Protein AF-0000000072904476 (afdb_homodimer)

pLDDT: mean 88.36, std 10.38, range [45.81, 98.25]

Secondary structure (DSSP, 8-state):
---EEEEEE--HHHHHHHHHHTT---GGGT-HHHHHHTT-SSPBPPTTTTHHHHGGGGGG-TTEEEEEEEEEESS--BTT-EEEEEEEEEEEEEETTEEEEEEEEEEE-TTS-EEEEEEEEEEEE---/---EEEEEE--HHHHHHHHHHTT---GGGT-HHHHHHTT-SSPBPPTTTTHHHHGGGGGG-TTEEEEEEEEEESS--BTT-EEEEEEEEEEEEEETTEEEEEEEEEEE-TTS-EEEEEEEEEEEE---

Radius of gyration: 18.3 Å; Cα contacts (8 Å, |Δi|>4): 571; chains: 2; bounding box: 31×51×54 Å

Sequence (256 aa):
MIDGKFSILITKQDVQEYANSVNEKEGIYFSEEDAKQHGFASIPLPPSMPFLFLKPKEVLFHGVVHRTQSFDYNQPLYIDTNYMCEYTFKEVKRRHGYIFYEQKLTIFSEKGNQVATCSSTLIKGEREMIDGKFSILITKQDVQEYANSVNEKEGIYFSEEDAKQHGFASIPLPPSMPFLFLKPKEVLFHGVVHRTQSFDYNQPLYIDTNYMCEYTFKEVKRRHGYIFYEQKLTIFSEKGNQVATCSSTLIKGERE

InterPro domains:
  IPR029069 HotDog domain superfamily [SSF54637] (6-123)
  IPR039569 FAS1-like, dehydratase domain region [PF13452] (5-117)

Nearest PDB structures (foldseek):
  8pwz-assembly1_A-2  TM=8.822E-01  e=5.082E-11  Mycobacterium tuberculosis H37Rv
  4rlw-assembly1_A  TM=9.111E-01  e=1.181E-09  Mycobacterium tuberculosis H37Rv
  4rlu-assembly1_A  TM=8.820E-01  e=9.354E-10  Mycobacterium tuberculosis H37Rv
  4rlt-assembly1_A  TM=9.080E-01  e=2.376E-09  Mycobacterium tuberculosis H37Rv
  4w78-assembly1_F  TM=8.095E-01  e=6.968E-08  Mycobacterium tuberculosis SUMu008

Foldseek 3Di:
DWDDKDKDAAALVNQVVVCVVVVNDDCLSPDQVSVVVVPHPGRFHDQCSCVVVCVVVVVPDPAKDWPDKDKDFPATHHHRFMKMKIKDKDFDDDDPQKTKMKMKIWIAHPVGHTGMMMITIMIHGNDD/DWPDKDKDAAALVNQVVVCVVVVNDDCLSPDQVSVVVVPHPGRFHDQCSCVVVCVVVVVPDPQKDWPDKDKDFPDTHHHRFMKMKIKDKDFDDDDPQKTKMKMKIWIAHPVGHTGMMMITIMIHGNDD

Structure (mmCIF, N/CA/C/O backbone):
data_AF-0000000072904476-model_v1
#
loop_
_entity.id
_entity.type
_entity.pdbx_description
1 polymer 'FAS1-like dehydratase domain-containing protein'
#
loop_
_atom_site.group_PDB
_atom_site.id
_atom_site.type_symbol
_atom_site.label_atom_id
_atom_site.label_alt_id
_atom_site.label_comp_id
_atom_site.label_asym_id
_atom_site.label_entity_id
_atom_site.label_seq_id
_atom_site.pdbx_PDB_ins_code
_atom_site.Cartn_x
_atom_site.Cartn_y
_atom_site.Cartn_z
_atom_site.occupancy
_atom_site.B_iso_or_equiv
_atom_site.auth_seq_i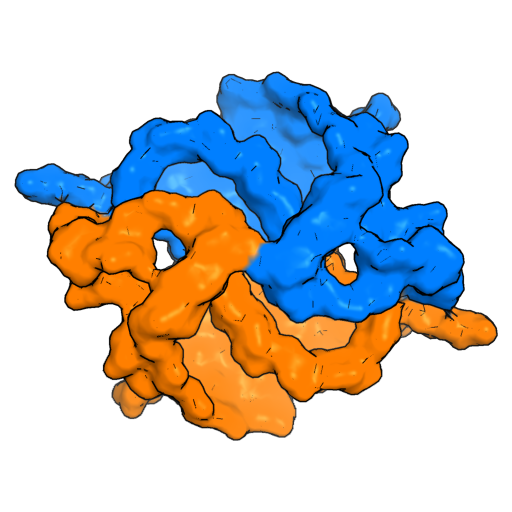d
_atom_site.auth_comp_id
_atom_site.auth_asym_id
_ato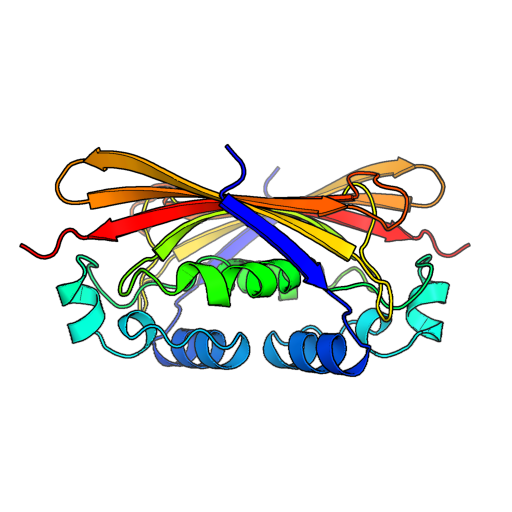m_site.auth_atom_id
_atom_site.pdbx_PDB_model_num
ATOM 1 N N . MET A 1 1 ? 12.578 14.57 -10.984 1 79 1 MET A N 1
ATOM 2 C CA . MET A 1 1 ? 11.703 15.289 -11.898 1 79 1 MET A CA 1
ATOM 3 C C . MET A 1 1 ? 10.242 15.117 -11.508 1 79 1 MET A C 1
ATOM 5 O O . MET A 1 1 ? 9.797 14.008 -11.211 1 79 1 MET A O 1
ATOM 9 N N . ILE A 1 2 ? 9.594 16.219 -11.258 1 90.25 2 ILE A N 1
ATOM 10 C CA . ILE A 1 2 ? 8.18 16.312 -10.914 1 90.25 2 ILE A CA 1
ATOM 11 C C . ILE A 1 2 ? 7.328 16.125 -12.172 1 90.25 2 ILE A C 1
ATOM 13 O O . ILE A 1 2 ? 7.523 16.812 -13.172 1 90.25 2 ILE A O 1
ATOM 17 N N . ASP A 1 3 ? 6.465 15.297 -12.188 1 91.56 3 ASP A N 1
ATOM 18 C CA . ASP A 1 3 ? 5.617 15.008 -13.336 1 91.56 3 ASP A CA 1
ATOM 19 C C . ASP A 1 3 ? 4.355 15.867 -13.32 1 91.56 3 ASP A C 1
ATOM 21 O O . ASP A 1 3 ? 3.783 16.156 -14.375 1 91.56 3 ASP A O 1
ATOM 25 N N . GLY A 1 4 ? 3.887 16.109 -12.258 1 92.12 4 GLY A N 1
ATOM 26 C CA . GLY A 1 4 ? 2.709 16.953 -12.172 1 92.12 4 GLY A CA 1
ATOM 27 C C . GLY A 1 4 ? 2.479 17.516 -10.781 1 92.12 4 GLY A C 1
ATOM 28 O O . GLY A 1 4 ? 3.113 17.078 -9.82 1 92.12 4 GLY A O 1
ATOM 29 N N . LYS A 1 5 ? 1.732 18.594 -10.695 1 93.69 5 LYS A N 1
ATOM 30 C CA . LYS A 1 5 ? 1.322 19.266 -9.469 1 93.69 5 LYS A CA 1
ATOM 31 C C . LYS A 1 5 ? -0.177 19.547 -9.469 1 93.69 5 LYS A C 1
ATOM 33 O O . LYS A 1 5 ? -0.777 19.75 -10.523 1 93.69 5 LYS A O 1
ATOM 38 N N . PHE A 1 6 ? -0.78 19.453 -8.414 1 94.81 6 PHE A N 1
ATOM 39 C CA . PHE A 1 6 ? -2.188 19.797 -8.266 1 94.81 6 PHE A CA 1
ATOM 40 C C . PHE A 1 6 ? -2.504 20.188 -6.832 1 94.81 6 PHE A C 1
ATOM 42 O O . PHE A 1 6 ? -1.724 19.906 -5.918 1 94.81 6 PHE A O 1
ATOM 49 N N . SER A 1 7 ? -3.529 20.953 -6.648 1 95.44 7 SER A N 1
ATOM 50 C CA . SER A 1 7 ? -4.062 21.25 -5.324 1 95.44 7 SER A CA 1
ATOM 51 C C . SER A 1 7 ? -5.281 20.391 -5.012 1 95.44 7 SER A C 1
ATOM 53 O O . SER A 1 7 ? -6.008 19.984 -5.922 1 95.44 7 SER A O 1
ATOM 55 N N . ILE A 1 8 ? -5.539 20.172 -3.746 1 96.25 8 ILE A N 1
ATOM 56 C CA . ILE A 1 8 ? -6.672 19.328 -3.383 1 96.25 8 ILE A CA 1
ATOM 57 C C . ILE A 1 8 ? -7.25 19.781 -2.047 1 96.25 8 ILE A C 1
ATOM 59 O O . ILE A 1 8 ? -6.512 20.219 -1.159 1 96.25 8 ILE A O 1
ATOM 63 N N . LEU A 1 9 ? -8.484 19.828 -1.955 1 96.44 9 LEU A N 1
ATOM 64 C CA . LEU A 1 9 ? -9.258 20.031 -0.735 1 96.44 9 LEU A CA 1
ATOM 65 C C . LEU A 1 9 ? -10.094 18.812 -0.4 1 96.44 9 LEU A C 1
ATOM 67 O O . LEU A 1 9 ? -10.898 18.359 -1.221 1 96.44 9 LEU A O 1
ATOM 71 N N . ILE A 1 10 ? -9.898 18.188 0.741 1 96.81 10 ILE A N 1
ATOM 72 C CA . ILE A 1 10 ? -10.617 17 1.188 1 96.81 10 ILE A CA 1
ATOM 73 C C . ILE A 1 10 ? -11.648 17.391 2.244 1 96.81 10 ILE A C 1
ATOM 75 O O . ILE A 1 10 ? -11.312 18.016 3.25 1 96.81 10 ILE A O 1
ATOM 79 N N . THR A 1 11 ? -12.805 17 2.018 1 97.12 11 THR A N 1
ATOM 80 C CA . THR A 1 11 ? -13.875 17.391 2.928 1 97.12 11 THR A CA 1
ATOM 81 C C . THR A 1 11 ? -14.125 16.297 3.969 1 97.12 11 THR A C 1
ATOM 83 O O . THR A 1 11 ? -13.594 15.188 3.854 1 97.12 11 THR A O 1
ATOM 86 N N . LYS A 1 12 ? -14.953 16.688 4.867 1 96.69 12 LYS A N 1
ATOM 87 C CA . LYS A 1 12 ? -15.375 15.75 5.898 1 96.69 12 LYS A CA 1
ATOM 88 C C . LYS A 1 12 ? -16.078 14.539 5.285 1 96.69 12 LYS A C 1
ATOM 90 O O . LYS A 1 12 ? -15.828 13.406 5.691 1 96.69 12 LYS A O 1
ATOM 95 N N . GLN A 1 13 ? -16.922 14.844 4.367 1 97 13 GLN A N 1
ATOM 96 C CA . GLN A 1 13 ? -17.656 13.766 3.709 1 97 13 GLN A CA 1
ATOM 97 C C . GLN A 1 13 ? -16.703 12.805 3.006 1 97 13 GLN A C 1
ATOM 99 O O . GLN A 1 13 ? -16.891 11.586 3.074 1 97 13 GLN A O 1
ATOM 104 N N . ASP A 1 14 ? -15.664 13.328 2.369 1 94.75 14 ASP A N 1
ATOM 105 C CA . ASP A 1 14 ? -14.672 12.484 1.698 1 94.75 14 ASP A CA 1
ATOM 106 C C . ASP A 1 14 ? -14.008 11.523 2.682 1 94.75 14 ASP A C 1
ATOM 108 O O . ASP A 1 14 ? -13.844 10.344 2.385 1 94.75 14 ASP A O 1
ATOM 112 N N . VAL A 1 15 ? -13.656 12.062 3.791 1 96.19 15 VAL A N 1
ATOM 113 C CA . VAL A 1 15 ? -12.961 11.289 4.812 1 96.19 15 VAL A CA 1
ATOM 114 C C . VAL A 1 15 ? -13.883 10.203 5.359 1 96.19 15 VAL A C 1
ATOM 116 O O . VAL A 1 15 ? -13.477 9.047 5.516 1 96.19 15 VAL A O 1
ATOM 119 N N . GLN A 1 16 ? -15.148 10.633 5.703 1 95.25 16 GLN A N 1
ATOM 120 C CA . GLN A 1 16 ? -16.078 9.68 6.301 1 95.25 16 G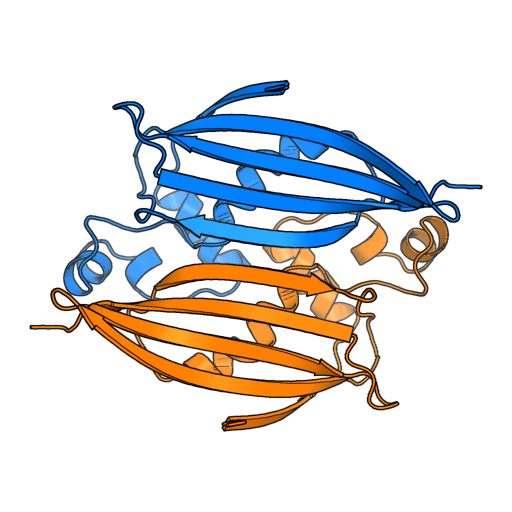LN A CA 1
ATOM 121 C C . GLN A 1 16 ? -16.438 8.562 5.32 1 95.25 16 GLN A C 1
ATOM 123 O O . GLN A 1 16 ? -16.547 7.402 5.715 1 95.25 16 GLN A O 1
ATOM 128 N N . GLU A 1 17 ? -16.562 8.922 4.133 1 94.12 17 GLU A N 1
ATOM 129 C CA . GLU A 1 17 ? -16.828 7.91 3.119 1 94.12 17 GLU A CA 1
ATOM 130 C C . GLU A 1 17 ? -15.656 6.949 2.977 1 94.12 17 GLU A C 1
ATOM 132 O O . GLU A 1 17 ? -15.844 5.734 2.893 1 94.12 17 GLU A O 1
ATOM 137 N N . TYR A 1 18 ? -14.508 7.469 3.004 1 92.12 18 TYR A N 1
ATOM 138 C CA . TYR A 1 18 ? -13.32 6.629 2.906 1 92.12 18 TYR A CA 1
ATOM 139 C C . TYR A 1 18 ? -13.188 5.73 4.133 1 92.12 18 TYR A C 1
ATOM 141 O O . TYR A 1 18 ? -12.984 4.52 4.004 1 92.12 18 TYR A O 1
ATOM 149 N N . ALA A 1 19 ? -13.211 6.32 5.281 1 89.88 19 ALA A N 1
ATOM 150 C CA . ALA A 1 19 ? -13.102 5.559 6.523 1 89.88 19 ALA A CA 1
ATOM 151 C C . ALA A 1 19 ? -14.094 4.402 6.547 1 89.88 19 ALA A C 1
ATOM 153 O O . ALA A 1 19 ? -13.742 3.277 6.902 1 89.88 19 ALA A O 1
ATOM 154 N N . ASN A 1 20 ? -15.406 4.711 6.16 1 89.12 20 ASN A N 1
ATOM 155 C CA . ASN A 1 20 ? -16.422 3.668 6.117 1 89.12 20 ASN A CA 1
ATOM 156 C C . ASN A 1 20 ? -16.047 2.559 5.137 1 89.12 20 ASN A C 1
ATOM 158 O O . ASN A 1 20 ? -16.234 1.377 5.434 1 89.12 20 ASN A O 1
ATOM 162 N N . SER A 1 21 ? -15.539 2.988 4.055 1 86.31 21 SER A N 1
ATOM 163 C CA . SER A 1 21 ? -15.211 2.027 3.008 1 86.31 21 SER A CA 1
ATOM 164 C C . SER A 1 21 ? -14.125 1.06 3.467 1 86.31 21 SER A C 1
ATOM 166 O O . SER A 1 21 ? -14.117 -0.106 3.064 1 86.31 21 SER A O 1
ATOM 168 N N . VAL A 1 22 ? -13.125 1.441 4.266 1 81.19 22 VAL A N 1
ATOM 169 C CA . VAL A 1 22 ? -12.031 0.584 4.699 1 81.19 22 VAL A CA 1
ATOM 170 C C . VAL A 1 22 ? -12.297 0.068 6.109 1 81.19 22 VAL A C 1
ATOM 172 O O . VAL A 1 22 ? -11.398 -0.476 6.758 1 81.19 22 VAL A O 1
ATOM 175 N N . ASN A 1 23 ? -13.539 0.384 6.621 1 80.44 23 ASN A N 1
ATOM 176 C CA . ASN A 1 23 ? -14.023 -0.087 7.918 1 80.44 23 ASN A CA 1
ATOM 177 C C . ASN A 1 23 ? -13.18 0.476 9.062 1 80.44 23 ASN A C 1
ATOM 179 O O . ASN A 1 23 ? -12.828 -0.251 9.992 1 80.44 23 ASN A O 1
ATOM 183 N N . GLU A 1 24 ? -12.781 1.701 8.852 1 82.44 24 GLU A N 1
ATOM 184 C CA . GLU A 1 24 ? -12.227 2.5 9.945 1 82.44 24 GLU A CA 1
ATOM 185 C C . GLU A 1 24 ? -13.328 3.213 10.719 1 82.44 24 GLU A C 1
ATOM 187 O O . GLU A 1 24 ? -13.953 4.145 10.211 1 82.44 24 GLU A O 1
ATOM 192 N N . LYS A 1 25 ? -13.492 2.826 11.992 1 82.75 25 LYS A N 1
ATOM 193 C CA . LYS A 1 25 ? -14.648 3.297 12.758 1 82.75 25 LYS A CA 1
ATOM 194 C C . LYS A 1 25 ? -14.219 4.195 13.906 1 82.75 25 LYS A C 1
ATOM 196 O O . LYS A 1 25 ? -15.031 4.555 14.766 1 82.75 25 LYS A O 1
ATOM 201 N N . GLU A 1 26 ? -12.984 4.547 13.914 1 85.81 26 GLU A N 1
ATOM 202 C CA . GLU A 1 26 ? -12.523 5.422 14.992 1 85.81 26 GLU A CA 1
ATOM 203 C C . GLU A 1 26 ? -13.266 6.754 14.969 1 85.81 26 GLU A C 1
ATOM 205 O O . GLU A 1 26 ? -13.422 7.367 13.914 1 85.81 26 GLU A O 1
ATOM 210 N N . GLY A 1 27 ? -13.633 7.176 16.094 1 89.94 27 GLY A N 1
ATOM 211 C CA . GLY A 1 27 ? -14.438 8.375 16.234 1 89.94 27 GLY A CA 1
ATOM 212 C C . GLY A 1 27 ? -13.75 9.625 15.695 1 89.94 27 GLY A C 1
ATOM 213 O O . GLY A 1 27 ? -14.414 10.578 15.289 1 89.94 27 GLY A O 1
ATOM 214 N N . ILE A 1 28 ? -12.547 9.617 15.625 1 90.5 28 ILE A N 1
ATOM 215 C CA . ILE A 1 28 ? -11.805 10.805 15.227 1 90.5 28 ILE A CA 1
ATOM 216 C C . ILE A 1 28 ? -12.062 11.102 13.75 1 90.5 28 ILE A C 1
ATOM 218 O O . ILE A 1 28 ? -11.859 12.227 13.289 1 90.5 28 ILE A O 1
ATOM 222 N N . TYR A 1 29 ? -12.531 10.164 13.031 1 94 29 TYR A N 1
ATOM 223 C CA . TYR A 1 29 ? -12.812 10.391 11.617 1 94 29 TYR A CA 1
ATOM 224 C C . TYR A 1 29 ? -14.242 10.867 11.406 1 94 29 TYR A C 1
ATOM 226 O O . TYR A 1 29 ? -14.609 11.297 10.312 1 94 29 TYR A O 1
ATOM 234 N N . PHE A 1 30 ? -15.055 10.898 12.453 1 94.69 30 PHE A N 1
ATOM 235 C CA . PHE A 1 30 ? -16.484 11.141 12.266 1 94.69 30 PHE A CA 1
ATOM 236 C C . PHE A 1 30 ? -16.953 12.297 13.141 1 94.69 30 PHE A C 1
ATOM 238 O O . PHE A 1 30 ? -18.062 12.812 12.945 1 94.69 30 PHE A O 1
ATOM 245 N N . SER A 1 31 ? -16.172 12.727 14.047 1 94.88 31 SER A N 1
ATOM 246 C CA . SER A 1 31 ? -16.531 13.789 14.969 1 94.88 31 SER A CA 1
ATOM 247 C C . SER A 1 31 ? -15.367 14.727 15.234 1 94.88 31 SER A C 1
ATOM 249 O O . SER A 1 31 ? -14.32 14.297 15.734 1 94.88 31 SER A O 1
ATOM 251 N N . GLU A 1 32 ? -15.602 15.906 14.992 1 93.38 32 GLU A N 1
ATOM 252 C CA . GLU A 1 32 ? -14.586 16.906 15.305 1 93.38 32 GLU A CA 1
ATOM 253 C C . GLU A 1 32 ? -14.281 16.938 16.797 1 93.38 32 GLU A C 1
ATOM 255 O O . GLU A 1 32 ? -13.125 17.109 17.203 1 93.38 32 GLU A O 1
ATOM 260 N N . GLU A 1 33 ? -15.328 16.922 17.438 1 94.81 33 GLU A N 1
ATOM 261 C CA . GLU A 1 33 ? -15.141 16.922 18.891 1 94.81 33 GLU A CA 1
ATOM 262 C C . GLU A 1 33 ? -14.281 15.758 19.344 1 94.81 33 GLU A C 1
ATOM 264 O O . GLU A 1 33 ? -13.367 15.922 20.156 1 94.81 33 GLU A O 1
ATOM 269 N N . ASP A 1 34 ? -14.562 14.609 18.766 1 92.69 34 ASP A N 1
ATOM 270 C CA . ASP A 1 34 ? -13.758 13.445 19.125 1 92.69 34 ASP A CA 1
ATOM 271 C C . ASP A 1 34 ? -12.305 13.625 18.703 1 92.69 34 ASP A C 1
ATOM 273 O O . ASP A 1 34 ? -11.383 13.305 19.453 1 92.69 34 ASP A O 1
ATOM 277 N N . ALA A 1 35 ? -12.109 14.109 17.625 1 91.94 35 ALA A N 1
ATOM 278 C CA . ALA A 1 35 ? -10.758 14.375 17.141 1 91.94 35 ALA A CA 1
ATOM 279 C C . ALA A 1 35 ? -10.008 15.312 18.078 1 91.94 35 ALA A C 1
ATOM 281 O O . ALA A 1 35 ? -8.867 15.031 18.469 1 91.94 35 ALA A O 1
ATOM 282 N N . LYS A 1 36 ? -10.625 16.375 18.453 1 90.12 36 LYS A N 1
ATOM 283 C CA . LYS A 1 36 ? -10.008 17.359 19.344 1 90.12 36 LYS A CA 1
ATOM 284 C C . LYS A 1 36 ? -9.688 16.734 20.703 1 90.12 36 LYS A C 1
ATOM 286 O O . LYS A 1 36 ? -8.648 17.031 21.297 1 90.12 36 LYS A O 1
ATOM 291 N N . GLN A 1 37 ? -10.609 15.992 21.078 1 89.25 37 GLN A N 1
ATOM 292 C CA . GLN A 1 37 ? -10.406 15.344 22.375 1 89.25 37 GLN A CA 1
ATOM 293 C C . GLN A 1 37 ? -9.164 14.445 22.344 1 89.25 37 GLN A C 1
ATOM 295 O O . GLN A 1 37 ? -8.531 14.227 23.375 1 89.25 37 GLN A O 1
ATOM 300 N N . HIS A 1 38 ? -8.789 14.062 21.219 1 85.62 38 HIS A N 1
ATOM 301 C CA . HIS A 1 38 ? -7.629 13.18 21.094 1 85.62 38 HIS A CA 1
ATOM 302 C C . HIS A 1 38 ? -6.406 13.945 20.594 1 85.62 38 HIS A C 1
ATOM 304 O O . HIS A 1 38 ? -5.418 13.336 20.188 1 85.62 38 HIS A O 1
ATOM 310 N N . GLY A 1 39 ? -6.504 15.18 20.547 1 85.75 39 GLY A N 1
ATOM 311 C CA . GLY A 1 39 ? -5.332 16.016 20.344 1 85.75 39 GLY A CA 1
ATOM 312 C C . GLY A 1 39 ? -5.121 16.422 18.906 1 85.75 39 GLY A C 1
ATOM 313 O O . GLY A 1 39 ? -4.082 16.984 18.547 1 85.75 39 GLY A O 1
ATOM 314 N N . PHE A 1 40 ? -6.098 16.25 18.109 1 88.81 40 PHE A N 1
ATOM 315 C CA . PHE A 1 40 ? -6 16.672 16.719 1 88.81 40 PHE A CA 1
ATOM 316 C C . PHE A 1 40 ? -6.672 18.031 16.516 1 88.81 40 PHE A C 1
ATOM 318 O O . PHE A 1 40 ? -7.625 18.375 17.219 1 88.81 40 PHE A O 1
ATOM 325 N N . ALA A 1 41 ? -6.121 18.734 15.609 1 91 41 ALA A N 1
ATOM 326 C CA . ALA A 1 41 ? -6.668 20.047 15.336 1 91 41 ALA A CA 1
ATOM 327 C C . ALA A 1 41 ? -8.055 19.953 14.695 1 91 41 ALA A C 1
ATOM 329 O O . ALA A 1 41 ? -8.883 20.844 14.859 1 91 41 ALA A O 1
ATOM 330 N N . SER A 1 42 ? -8.305 19.016 13.992 1 95.12 42 SER A N 1
ATOM 331 C CA . SER A 1 42 ? -9.555 18.688 13.32 1 95.12 42 SER A CA 1
ATOM 332 C C . SER A 1 42 ? -9.586 17.219 12.891 1 95.12 42 SER A C 1
ATOM 334 O O . SER A 1 42 ? -8.727 16.438 13.281 1 95.12 42 SER A O 1
ATOM 336 N N . ILE A 1 43 ? -10.664 16.938 12.211 1 95 43 ILE A N 1
ATOM 337 C CA . ILE A 1 43 ? -10.75 15.562 11.703 1 95 43 ILE A CA 1
ATOM 338 C C . ILE A 1 43 ? -9.578 15.297 10.758 1 95 43 ILE A C 1
ATOM 340 O O . ILE A 1 43 ? -9.438 15.969 9.727 1 95 43 ILE A O 1
ATOM 344 N N . PRO A 1 44 ? -8.758 14.312 11.148 1 94.69 44 PRO A N 1
ATOM 345 C CA . PRO A 1 44 ? -7.621 13.992 10.281 1 94.69 44 PRO A CA 1
ATOM 346 C C . PRO A 1 44 ? -7.996 13.055 9.133 1 94.69 44 PRO A C 1
ATOM 348 O O . PRO A 1 44 ? -9.055 12.43 9.164 1 94.69 44 PRO A O 1
ATOM 351 N N . LEU A 1 45 ? -7.195 13.141 8.078 1 95.31 45 LEU A N 1
ATOM 352 C CA . LEU A 1 45 ? -7.355 12.133 7.031 1 95.31 45 LEU A CA 1
ATOM 353 C C . LEU A 1 45 ? -6.785 10.789 7.484 1 95.31 45 LEU A C 1
ATOM 355 O O . LEU A 1 45 ? -5.73 10.742 8.117 1 95.31 45 LEU A O 1
ATOM 359 N N . PRO A 1 46 ? -7.555 9.695 7.176 1 91.69 46 PRO A N 1
ATOM 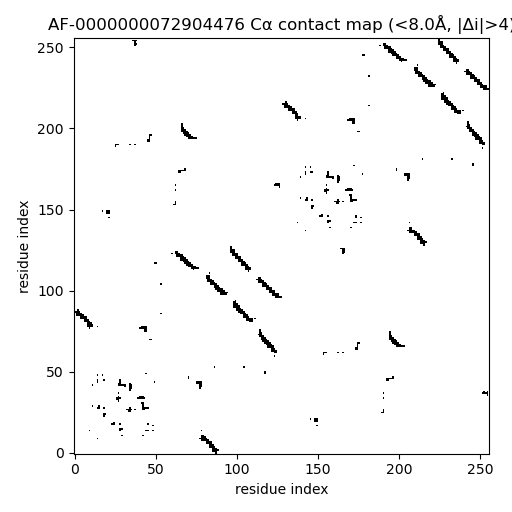360 C CA . PRO A 1 46 ? -6.914 8.391 7.398 1 91.69 46 PRO A CA 1
ATOM 361 C C . PRO A 1 46 ? -5.59 8.25 6.648 1 91.69 46 PRO A C 1
ATOM 363 O O . PRO A 1 46 ? -5.457 8.742 5.527 1 91.69 46 PRO A O 1
ATOM 366 N N . PRO A 1 47 ? -4.586 7.602 7.285 1 88.69 47 PRO A N 1
ATOM 367 C CA . PRO A 1 47 ? -3.207 7.629 6.785 1 88.69 47 PRO A CA 1
ATOM 368 C C . PRO A 1 47 ? -3.086 7.094 5.359 1 88.69 47 PRO A C 1
ATOM 370 O O . PRO A 1 47 ? -2.225 7.543 4.602 1 88.69 47 PRO A O 1
ATOM 373 N N . SER A 1 48 ? -3.865 6.129 4.891 1 87.5 48 SER A N 1
ATOM 374 C CA . SER A 1 48 ? -3.709 5.551 3.559 1 87.5 48 SER A CA 1
ATOM 375 C C . SER A 1 48 ? -4.566 6.285 2.533 1 87.5 48 SER A C 1
ATOM 377 O O . SER A 1 48 ? -4.5 5.996 1.338 1 87.5 48 SER A O 1
ATOM 379 N N . MET A 1 49 ? -5.391 7.273 2.936 1 91.81 49 MET A N 1
ATOM 380 C CA . MET A 1 49 ? -6.336 7.938 2.043 1 91.81 49 MET A CA 1
ATOM 381 C C . MET A 1 49 ? -5.602 8.695 0.939 1 91.81 49 MET A C 1
ATOM 383 O O . MET A 1 49 ? -6.035 8.695 -0.214 1 91.81 49 MET A O 1
ATOM 387 N N . PRO A 1 50 ? -4.453 9.367 1.241 1 91.88 50 PRO A N 1
ATOM 388 C CA . PRO A 1 50 ? -3.789 10.141 0.187 1 91.88 50 PRO A CA 1
ATOM 389 C C . PRO A 1 50 ? -3.328 9.273 -0.98 1 91.88 50 PRO A C 1
ATOM 391 O O . PRO A 1 50 ? -3.031 9.789 -2.061 1 91.88 50 PRO A O 1
ATOM 394 N N . PHE A 1 51 ? -3.262 7.992 -0.803 1 86.06 51 PHE A N 1
ATOM 395 C CA . PHE A 1 51 ? -2.973 7.102 -1.92 1 86.06 51 PHE A CA 1
ATOM 396 C C . PHE A 1 51 ? -3.979 7.301 -3.047 1 86.06 51 PHE A C 1
ATOM 398 O O . PHE A 1 51 ? -3.637 7.164 -4.223 1 86.06 51 PHE A O 1
ATOM 405 N N . LEU A 1 52 ? -5.219 7.711 -2.727 1 85.44 52 LEU A N 1
ATOM 406 C CA . LEU A 1 52 ? -6.27 7.914 -3.717 1 85.44 52 LEU A CA 1
ATOM 407 C C . LEU A 1 52 ? -6.004 9.172 -4.543 1 85.44 52 LEU A C 1
ATOM 409 O O . LEU A 1 52 ? -6.586 9.344 -5.617 1 85.44 52 LEU A O 1
ATOM 413 N N . PHE A 1 53 ? -5.059 10.008 -3.973 1 87.81 53 PHE A N 1
ATOM 414 C CA . PHE A 1 53 ? -4.773 11.234 -4.707 1 87.81 53 PHE A CA 1
ATOM 415 C C . PHE A 1 53 ? -4.023 10.93 -6 1 87.81 53 PHE A C 1
ATOM 417 O O . PHE A 1 53 ? -4.09 11.703 -6.957 1 87.81 53 PHE A O 1
ATOM 424 N N . LEU A 1 54 ? -3.295 9.797 -5.961 1 79.31 54 LEU A N 1
ATOM 425 C CA . LEU A 1 54 ? -2.441 9.422 -7.082 1 79.31 54 LEU A CA 1
ATOM 426 C C . LEU A 1 54 ? -3.23 8.641 -8.133 1 79.31 54 LEU A C 1
ATOM 428 O O . LEU A 1 54 ? -2.791 8.508 -9.273 1 79.31 54 LEU A O 1
ATOM 432 N N . LYS A 1 55 ? -4.391 8.008 -7.82 1 65.94 55 LYS A N 1
ATOM 433 C CA . LYS A 1 55 ? -5.082 7.023 -8.648 1 65.94 55 LYS A CA 1
ATOM 434 C C . LYS A 1 55 ? -5.406 7.598 -10.023 1 65.94 55 LYS A C 1
ATOM 436 O O . LYS A 1 55 ? -5.148 6.957 -11.047 1 65.94 55 LYS A O 1
ATOM 441 N N . PRO A 1 56 ? -6.027 8.719 -10.094 1 57.06 56 PRO A N 1
ATOM 442 C CA . PRO A 1 56 ? -6.34 9.227 -11.43 1 57.06 56 PRO A CA 1
ATOM 443 C C . PRO A 1 56 ? -5.102 9.367 -12.312 1 57.06 56 PRO A C 1
ATOM 445 O O . PRO A 1 56 ? -5.219 9.453 -13.539 1 57.06 56 PRO A O 1
ATOM 448 N N . LYS A 1 57 ? -3.979 9.289 -11.648 1 59.66 57 LYS A N 1
ATOM 449 C CA . LYS A 1 57 ? -2.748 9.57 -12.383 1 59.66 57 LYS A CA 1
ATOM 450 C C . LYS A 1 57 ? -2.062 8.273 -12.82 1 59.66 57 LYS A C 1
ATOM 452 O O . LYS A 1 57 ? -1.158 8.297 -13.656 1 59.66 57 LYS A O 1
ATOM 457 N N . GLU A 1 58 ? -2.545 7.277 -12.031 1 58.88 58 GLU A N 1
ATOM 458 C CA . GLU A 1 58 ? -2.018 5.949 -12.32 1 58.88 58 GLU A CA 1
ATOM 459 C C . GLU A 1 58 ? -2.703 5.332 -13.531 1 58.88 58 GLU A C 1
ATOM 461 O O . GLU A 1 58 ? -2.514 4.148 -13.828 1 58.88 58 GLU A O 1
ATOM 466 N N . VAL A 1 59 ? -3.604 6.254 -14.023 1 51.22 59 VAL A N 1
ATOM 467 C CA . VAL A 1 59 ? -4.457 5.828 -15.125 1 51.22 59 VAL A CA 1
ATOM 468 C C . VAL A 1 59 ? -3.711 4.828 -16 1 51.22 59 VAL A C 1
ATOM 470 O O . VAL A 1 59 ? -4.312 3.902 -16.547 1 51.22 59 VAL A O 1
ATOM 473 N N . LEU A 1 60 ? -2.404 5.121 -16.109 1 52.34 60 LEU A N 1
ATOM 474 C CA . LEU A 1 60 ? -1.881 4.488 -17.312 1 52.34 60 LEU A CA 1
ATOM 475 C C . LEU A 1 60 ? -1.655 2.998 -17.094 1 52.34 60 LEU A C 1
ATOM 477 O O . LEU A 1 60 ? -1.22 2.289 -18 1 52.34 60 LEU A O 1
ATOM 481 N N . PHE A 1 61 ? -1.992 2.445 -16 1 60.34 61 PHE A N 1
ATOM 482 C CA . PHE A 1 61 ? -1.447 1.113 -16.234 1 60.34 61 PHE A CA 1
ATOM 483 C C . PHE A 1 61 ? -2.334 0.047 -15.609 1 60.34 61 PHE A C 1
ATOM 485 O O . PHE A 1 61 ? -2.586 0.08 -14.398 1 60.34 61 PHE A O 1
ATOM 492 N N . HIS A 1 62 ? -3.211 -0.583 -16.484 1 70.75 62 HIS A N 1
ATOM 493 C CA . HIS A 1 62 ? -3.932 -1.802 -16.125 1 70.75 62 HIS A CA 1
ATOM 494 C C . HIS A 1 62 ? -2.971 -2.92 -15.742 1 70.75 62 HIS A C 1
ATOM 496 O O . HIS A 1 62 ? -1.904 -3.062 -16.344 1 70.75 62 HIS A O 1
ATOM 502 N N . GLY A 1 63 ? -3.359 -3.527 -14.734 1 74.75 63 GLY A N 1
ATOM 503 C CA . GLY A 1 63 ? -2.604 -4.707 -14.344 1 74.75 63 GLY A CA 1
ATOM 504 C C . GLY A 1 63 ? -1.406 -4.387 -13.469 1 74.75 63 GLY A C 1
ATOM 505 O O . GLY A 1 63 ? -0.44 -5.152 -13.43 1 74.75 63 GLY A O 1
ATOM 506 N N . VAL A 1 64 ? -1.47 -3.246 -12.961 1 78.88 64 VAL A N 1
ATOM 507 C CA . VAL A 1 64 ? -0.356 -2.877 -12.086 1 78.88 64 VAL A CA 1
ATOM 508 C C . VAL A 1 64 ? -0.723 -3.154 -10.633 1 78.88 64 VAL A C 1
ATOM 510 O O . VAL A 1 64 ? -1.856 -2.908 -10.211 1 78.88 64 VAL A O 1
ATOM 513 N N . VAL A 1 65 ? 0.325 -3.766 -9.898 1 82 65 VAL A N 1
ATOM 514 C CA . VAL A 1 65 ? 0.174 -3.982 -8.461 1 82 65 VAL A CA 1
ATOM 515 C C . VAL A 1 65 ? 1.285 -3.254 -7.711 1 82 65 VAL A C 1
ATOM 517 O O . VAL A 1 65 ? 2.42 -3.178 -8.188 1 82 65 VAL A O 1
ATOM 520 N N . 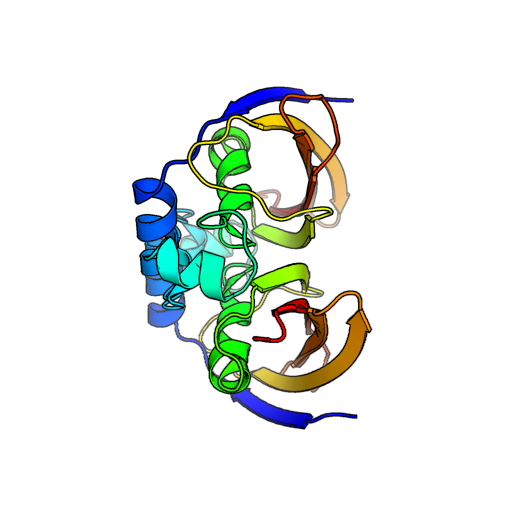HIS A 1 66 ? 0.873 -2.754 -6.562 1 85.25 66 HIS A N 1
ATOM 521 C CA . HIS A 1 66 ? 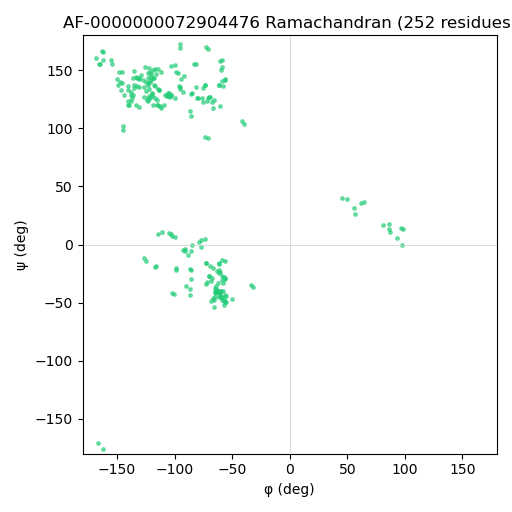1.88 -2.102 -5.734 1 85.25 66 HIS A CA 1
ATOM 522 C C . HIS A 1 66 ? 2.713 -3.125 -4.969 1 85.25 66 HIS A C 1
ATOM 524 O O . HIS A 1 66 ? 2.162 -4.016 -4.316 1 85.25 66 HIS A O 1
ATOM 530 N N . ARG A 1 67 ? 4.141 -3.033 -5.121 1 87 67 ARG A N 1
ATOM 531 C CA . ARG A 1 67 ? 5.078 -3.883 -4.395 1 87 67 ARG A CA 1
ATOM 532 C C . ARG A 1 67 ? 5.41 -3.287 -3.029 1 87 67 ARG A C 1
ATOM 534 O O . ARG A 1 67 ? 5.574 -4.02 -2.051 1 87 67 ARG A O 1
ATOM 541 N N . THR A 1 68 ? 5.523 -2.059 -3.043 1 90.44 68 THR A N 1
ATOM 542 C CA . THR A 1 68 ? 5.723 -1.356 -1.78 1 90.44 68 THR A CA 1
ATOM 543 C C . THR A 1 68 ? 4.855 -0.102 -1.716 1 90.44 68 THR A C 1
ATOM 545 O O . THR A 1 68 ? 4.621 0.55 -2.736 1 90.44 68 THR A O 1
ATOM 548 N N . GLN A 1 69 ? 4.375 0.164 -0.565 1 90.69 69 GLN A N 1
ATOM 549 C CA . GLN A 1 69 ? 3.672 1.407 -0.269 1 90.69 69 GLN A CA 1
ATOM 550 C C . GLN A 1 69 ? 4.094 1.97 1.085 1 90.69 69 GLN A C 1
ATOM 552 O O . GLN A 1 69 ? 4.113 1.249 2.084 1 90.69 69 GLN A O 1
ATOM 557 N N . SER A 1 70 ? 4.477 3.238 1.099 1 94.25 70 SER A N 1
ATOM 558 C CA . SER A 1 70 ? 4.895 3.904 2.328 1 94.25 70 SER A CA 1
ATOM 559 C C . SER A 1 70 ? 4.23 5.27 2.471 1 94.25 70 SER A C 1
ATOM 561 O O . SER A 1 70 ? 4.113 6.012 1.495 1 94.25 70 SER A O 1
ATOM 563 N N . PHE A 1 71 ? 3.809 5.516 3.578 1 94.81 71 PHE A N 1
ATOM 564 C CA . PHE A 1 71 ? 3.234 6.789 3.988 1 94.81 71 PHE A CA 1
ATOM 565 C C . PHE A 1 71 ? 4.004 7.375 5.164 1 94.81 71 PHE A C 1
ATOM 567 O O . PHE A 1 71 ? 4.203 6.703 6.18 1 94.81 71 PHE A O 1
ATOM 574 N N . ASP A 1 72 ? 4.434 8.602 5.066 1 94.06 72 ASP A N 1
ATOM 575 C CA . ASP A 1 72 ? 5.188 9.297 6.102 1 94.06 72 ASP A CA 1
ATOM 576 C C . ASP A 1 72 ? 4.633 10.703 6.332 1 94.06 72 ASP A C 1
ATOM 578 O O . ASP A 1 72 ? 4.617 11.531 5.414 1 94.06 72 ASP A O 1
ATOM 582 N N . TYR A 1 73 ? 4.199 10.969 7.527 1 93.62 73 TYR A N 1
ATOM 583 C CA . TYR A 1 73 ? 3.584 12.25 7.867 1 93.62 73 TYR A CA 1
ATOM 584 C C . TYR A 1 73 ? 4.441 13.023 8.859 1 93.62 73 TYR A C 1
ATOM 586 O O . TYR A 1 73 ? 4.695 12.547 9.969 1 93.62 73 TYR A O 1
ATOM 594 N N . ASN A 1 74 ? 4.832 14.117 8.492 1 90.56 74 ASN A N 1
ATOM 595 C CA . ASN A 1 74 ? 5.414 15.062 9.438 1 90.56 74 ASN A CA 1
ATOM 596 C C . ASN A 1 74 ? 4.352 15.672 10.352 1 90.56 74 ASN A C 1
ATOM 598 O O . ASN A 1 74 ? 4.637 16.016 11.5 1 90.56 74 ASN A O 1
ATOM 602 N N . GLN A 1 75 ? 3.287 15.852 9.867 1 89.69 75 GLN A N 1
ATOM 603 C CA . GLN A 1 75 ? 2.094 16.312 10.562 1 89.69 75 GLN A CA 1
ATOM 604 C C . GLN A 1 75 ? 0.834 15.672 9.984 1 89.69 75 GLN A C 1
ATOM 606 O O . GLN A 1 75 ? 0.781 15.375 8.789 1 89.69 75 GLN A O 1
ATOM 611 N N . PRO A 1 76 ? -0.157 15.453 10.797 1 90.31 76 PRO A N 1
ATOM 612 C CA . PRO A 1 76 ? -1.41 14.938 10.242 1 90.31 76 PRO A CA 1
ATOM 613 C C . PRO A 1 76 ? -2.014 15.867 9.188 1 90.31 76 PRO A C 1
ATOM 615 O O . PRO A 1 76 ? -1.782 17.078 9.219 1 90.31 76 PRO A O 1
ATOM 618 N N . LEU A 1 77 ? -2.816 15.328 8.195 1 95 77 LEU A N 1
ATOM 619 C CA . LEU A 1 77 ? -3.627 16.094 7.25 1 95 77 LEU A CA 1
ATOM 620 C C . LEU A 1 77 ? -5.059 16.234 7.762 1 95 77 LEU A C 1
ATOM 622 O O . LEU A 1 77 ? -5.625 15.305 8.32 1 95 77 LEU A O 1
ATOM 626 N N . TYR A 1 78 ? -5.574 17.406 7.5 1 95.81 78 TYR A N 1
ATOM 627 C CA . TYR A 1 78 ? -6.891 17.688 8.062 1 95.81 78 TYR A CA 1
ATOM 628 C C . TYR A 1 78 ? -7.895 18.031 6.969 1 95.81 78 TYR A C 1
ATOM 630 O O . TYR A 1 78 ? -7.512 18.516 5.898 1 95.81 78 TYR A O 1
ATOM 638 N N . ILE A 1 79 ? -9.125 17.75 7.219 1 97.31 79 ILE A N 1
ATOM 639 C CA . ILE A 1 79 ? -10.219 18.125 6.328 1 97.31 79 ILE A CA 1
ATOM 640 C C . ILE A 1 79 ? -10.242 19.641 6.145 1 97.31 79 ILE A C 1
ATOM 642 O O . ILE A 1 79 ? -9.672 20.375 6.945 1 97.31 79 ILE A O 1
ATOM 646 N N . ASP A 1 80 ? -10.883 19.906 5.035 1 97.31 80 ASP A N 1
ATOM 647 C CA . ASP A 1 80 ? -11.203 21.281 4.688 1 97.31 80 ASP A CA 1
ATOM 648 C C . ASP A 1 80 ? -9.945 22.156 4.668 1 97.31 80 ASP A C 1
ATOM 650 O O . ASP A 1 80 ? -9.984 23.312 5.07 1 97.31 80 ASP A O 1
ATOM 654 N N . THR A 1 81 ? -8.93 21.562 4.336 1 96.19 81 THR A N 1
ATOM 655 C CA . THR A 1 81 ? -7.648 22.234 4.137 1 96.19 81 THR A CA 1
ATOM 656 C C . THR A 1 81 ? -7.117 21.969 2.73 1 96.19 81 THR A C 1
ATOM 658 O O . THR A 1 81 ? -7.172 20.844 2.24 1 96.19 81 THR A O 1
ATOM 661 N N . ASN A 1 82 ? -6.629 23.125 2.23 1 96.25 82 ASN A N 1
ATOM 662 C CA . ASN A 1 82 ? -6.055 22.984 0.896 1 96.25 82 ASN A CA 1
ATOM 663 C C . ASN A 1 82 ? -4.594 22.547 0.955 1 96.25 82 ASN A C 1
ATOM 665 O O . ASN A 1 82 ? -3.793 23.156 1.678 1 96.25 82 ASN A O 1
ATOM 669 N N . TYR A 1 83 ? -4.281 21.438 0.141 1 97.69 83 TYR A N 1
ATOM 670 C CA . TYR A 1 83 ? -2.906 20.953 0.038 1 97.69 83 TYR A CA 1
ATOM 671 C C . TYR A 1 83 ? -2.426 20.984 -1.408 1 97.69 83 TYR A C 1
ATOM 673 O O . TYR A 1 83 ? -3.211 20.781 -2.336 1 97.69 83 TYR A O 1
ATOM 681 N N . MET A 1 84 ? -1.123 21.422 -1.441 1 97.12 84 MET A N 1
ATOM 682 C CA . MET A 1 84 ? -0.467 21.312 -2.74 1 97.12 84 MET A CA 1
ATOM 683 C C . MET A 1 84 ? 0.275 19.984 -2.865 1 97.12 84 MET A C 1
ATOM 685 O O . MET A 1 84 ? 1.017 19.594 -1.96 1 97.12 84 MET A O 1
ATOM 689 N N . CYS A 1 85 ? 0.041 19.234 -4.062 1 96.88 85 CYS A N 1
ATOM 690 C CA . CYS A 1 85 ? 0.624 17.906 -4.285 1 96.88 85 CYS A CA 1
ATOM 691 C C . CYS A 1 85 ? 1.511 17.906 -5.527 1 96.88 85 CYS A C 1
ATOM 693 O O . CYS A 1 85 ? 1.171 18.531 -6.539 1 96.88 85 CYS A O 1
ATOM 695 N N . GLU A 1 86 ? 2.66 17.391 -5.25 1 96.12 86 GLU A N 1
ATOM 696 C CA . GLU A 1 86 ? 3.535 17.078 -6.375 1 96.12 86 GLU A CA 1
ATOM 697 C C . GLU A 1 86 ? 3.758 15.578 -6.5 1 96.12 86 GLU A C 1
ATOM 699 O O . GLU A 1 86 ? 3.924 14.883 -5.492 1 96.12 86 GLU A O 1
ATOM 704 N N . TYR A 1 87 ? 3.625 15.07 -7.852 1 94.06 87 TYR A N 1
ATOM 705 C CA . TYR A 1 87 ? 3.836 13.625 -7.965 1 94.06 87 TYR A CA 1
ATOM 706 C C . TYR A 1 87 ? 4.781 13.305 -9.117 1 94.06 87 TYR A C 1
ATOM 708 O O . TYR A 1 87 ? 4.93 14.102 -10.047 1 94.06 87 TYR A O 1
ATOM 716 N N . THR A 1 88 ? 5.582 12.297 -8.844 1 92.31 88 THR A N 1
ATOM 717 C CA . THR A 1 88 ? 6.457 11.727 -9.867 1 92.31 88 THR A CA 1
ATOM 718 C C . THR A 1 88 ? 6.078 10.281 -10.156 1 92.31 88 THR A C 1
ATOM 720 O O . THR A 1 88 ? 5.551 9.586 -9.289 1 92.31 88 THR A O 1
ATOM 723 N N . PHE A 1 89 ? 6.238 9.883 -11.328 1 88.62 89 PHE A N 1
ATOM 724 C CA . PHE A 1 89 ? 6.062 8.516 -11.805 1 88.62 89 PHE A CA 1
ATOM 725 C C . PHE A 1 89 ? 7.148 8.141 -12.805 1 88.62 89 PHE A C 1
ATOM 727 O O . PHE A 1 89 ? 7.285 8.789 -13.852 1 88.62 89 PHE A O 1
ATOM 734 N N . LYS A 1 90 ? 7.863 7.156 -12.484 1 88.69 90 LYS A N 1
ATOM 735 C CA . LYS A 1 90 ? 8.977 6.805 -13.359 1 88.69 90 LYS A CA 1
ATOM 736 C C . LYS A 1 90 ? 9.117 5.293 -13.492 1 88.69 90 LYS A C 1
ATOM 738 O O . LYS A 1 90 ? 8.969 4.559 -12.516 1 88.69 90 LYS A O 1
ATOM 743 N N . GLU A 1 91 ? 9.266 4.91 -14.711 1 86.31 91 GLU A N 1
ATOM 744 C CA . GLU A 1 91 ? 9.719 3.539 -14.93 1 86.31 91 GLU A CA 1
ATOM 745 C C . GLU A 1 91 ? 11.156 3.354 -14.453 1 86.31 91 GLU A C 1
ATOM 747 O O . GLU A 1 91 ? 12.047 4.121 -14.836 1 86.31 91 GLU A O 1
ATOM 752 N N . VAL A 1 92 ? 11.352 2.461 -13.586 1 89.88 92 VAL A N 1
ATOM 753 C CA . VAL A 1 92 ? 12.664 2.344 -12.961 1 89.88 92 VAL A CA 1
ATOM 754 C C . VAL A 1 92 ? 13.445 1.208 -13.609 1 89.88 92 VAL A C 1
ATOM 756 O O . VAL A 1 92 ? 14.648 1.339 -13.859 1 89.88 92 VAL A O 1
ATOM 759 N N . LYS A 1 93 ? 12.766 0.169 -13.828 1 88.88 93 LYS A N 1
ATOM 760 C CA . LYS A 1 93 ? 13.492 -0.944 -14.43 1 88.88 93 LYS A CA 1
ATOM 761 C C . LYS A 1 93 ? 12.531 -1.969 -15.031 1 88.88 93 LYS A C 1
ATOM 763 O O . LYS A 1 93 ? 11.328 -1.927 -14.773 1 88.88 93 LYS A O 1
ATOM 768 N N . ARG A 1 94 ? 13.164 -2.875 -15.859 1 87.19 94 ARG A N 1
ATOM 769 C CA . ARG A 1 94 ? 12.516 -4.059 -16.422 1 87.19 94 ARG A CA 1
ATOM 770 C C . ARG A 1 94 ? 13.289 -5.324 -16.062 1 87.19 94 ARG A C 1
ATOM 772 O O . ARG A 1 94 ? 14.523 -5.355 -16.172 1 87.19 94 ARG A O 1
ATOM 779 N N . ARG A 1 95 ? 12.531 -6.191 -15.453 1 84.31 95 ARG A N 1
ATOM 780 C CA . ARG A 1 95 ? 13.18 -7.441 -15.062 1 84.31 95 ARG A CA 1
ATOM 781 C C . ARG A 1 95 ? 12.227 -8.617 -15.211 1 84.31 95 ARG A C 1
ATOM 783 O O . ARG A 1 95 ? 11.148 -8.633 -14.602 1 84.31 95 ARG A O 1
ATOM 790 N N . HIS A 1 96 ? 12.711 -9.57 -15.867 1 81 96 HIS A N 1
ATOM 791 C CA . HIS A 1 96 ? 12.023 -10.852 -16.016 1 81 96 HIS A CA 1
ATOM 792 C C . HIS A 1 96 ? 10.578 -10.648 -16.453 1 81 96 HIS A C 1
ATOM 794 O O . HIS A 1 96 ? 9.664 -11.266 -15.891 1 81 96 HIS A O 1
ATOM 800 N N . GLY A 1 97 ? 10.367 -9.773 -17.266 1 81.94 97 GLY A N 1
ATOM 801 C CA . GLY A 1 97 ? 9.07 -9.57 -17.891 1 81.94 97 GLY A CA 1
ATOM 802 C C . GLY A 1 97 ? 8.148 -8.68 -17.094 1 81.94 97 GLY A C 1
ATOM 803 O O . GLY A 1 97 ? 6.949 -8.602 -17.375 1 81.94 97 GLY A O 1
ATOM 804 N N . TYR A 1 98 ? 8.844 -8.133 -16.156 1 83.19 98 TYR A N 1
ATOM 805 C CA . TYR A 1 98 ? 8.07 -7.172 -15.375 1 83.19 98 TYR A CA 1
ATOM 806 C C . TYR A 1 98 ? 8.664 -5.773 -15.492 1 83.19 98 TYR A C 1
ATOM 808 O O . TYR A 1 98 ? 9.867 -5.617 -15.68 1 83.19 98 TYR A O 1
ATOM 816 N N . ILE A 1 99 ? 7.762 -4.879 -15.516 1 84.94 99 ILE A N 1
ATOM 817 C CA . ILE A 1 99 ? 8.164 -3.477 -15.461 1 84.94 99 ILE A CA 1
ATOM 818 C C . ILE A 1 99 ? 7.887 -2.914 -14.07 1 84.94 99 ILE A C 1
ATOM 820 O O . ILE A 1 99 ? 6.797 -3.104 -13.523 1 84.94 99 ILE A O 1
ATOM 824 N N . PHE A 1 100 ? 9 -2.234 -13.523 1 86.81 100 PHE A N 1
ATOM 825 C CA . PHE A 1 100 ? 8.914 -1.646 -12.195 1 86.81 100 PHE A CA 1
ATOM 826 C C . PHE A 1 100 ? 8.828 -0.127 -12.273 1 86.81 100 PHE A C 1
ATOM 828 O O . PHE A 1 100 ? 9.602 0.507 -12.992 1 86.81 100 PHE A O 1
ATOM 835 N N . TYR A 1 101 ? 7.848 0.266 -11.602 1 88 101 TYR A N 1
ATOM 836 C CA . TYR A 1 101 ? 7.637 1.708 -11.539 1 88 101 TYR A CA 1
ATOM 837 C C . TYR A 1 101 ? 7.773 2.221 -10.109 1 88 101 TYR A C 1
ATOM 839 O O . TYR A 1 101 ? 7.566 1.473 -9.156 1 88 101 TYR A O 1
ATOM 847 N N . GLU A 1 102 ? 8.234 3.566 -10.023 1 91.12 102 GLU A N 1
ATOM 848 C CA . GLU A 1 102 ? 8.234 4.285 -8.758 1 91.12 102 GLU A CA 1
ATOM 849 C C . GLU A 1 102 ? 7.355 5.531 -8.828 1 91.12 102 GLU A C 1
ATOM 851 O O . GLU A 1 102 ? 7.387 6.262 -9.812 1 91.12 102 GLU A O 1
ATOM 856 N N . GLN A 1 103 ? 6.594 5.508 -7.918 1 91.56 103 GLN A N 1
ATOM 857 C CA . GLN A 1 103 ? 5.738 6.684 -7.793 1 91.56 103 GLN A CA 1
ATOM 858 C C . GLN A 1 103 ? 5.898 7.34 -6.426 1 91.56 103 GLN A C 1
ATOM 860 O O . GLN A 1 103 ? 6.031 6.652 -5.41 1 91.56 103 GLN A O 1
ATOM 865 N N . LYS A 1 104 ? 5.934 8.719 -6.402 1 93.44 104 LYS A N 1
ATOM 866 C CA . LYS A 1 104 ? 6.039 9.484 -5.168 1 93.44 104 LYS A CA 1
ATOM 867 C C . LYS A 1 104 ? 5.082 10.672 -5.172 1 93.44 104 LYS A C 1
ATOM 869 O O . LYS A 1 104 ? 4.953 11.367 -6.184 1 93.44 104 LYS A O 1
ATOM 874 N N . LEU A 1 105 ? 4.359 10.781 -4.207 1 95.12 105 LEU A N 1
ATOM 875 C CA . LEU A 1 105 ? 3.51 11.93 -3.928 1 95.12 105 LEU A CA 1
ATOM 876 C C . LEU A 1 105 ? 4.047 12.727 -2.744 1 95.12 105 LEU A C 1
ATOM 878 O O . LEU A 1 105 ? 4.254 12.172 -1.661 1 95.12 105 LEU A O 1
ATOM 882 N N . THR A 1 106 ? 4.391 14.008 -2.932 1 97.19 106 THR A N 1
ATOM 883 C CA . THR A 1 106 ? 4.77 14.922 -1.863 1 97.19 106 THR A CA 1
ATOM 884 C C . THR A 1 106 ? 3.674 15.961 -1.625 1 97.19 106 THR A C 1
ATOM 886 O O . THR A 1 106 ? 3.189 16.594 -2.57 1 97.19 106 THR A O 1
ATOM 889 N N . ILE A 1 107 ? 3.277 16.109 -0.403 1 97.88 107 ILE A N 1
ATOM 890 C CA . ILE A 1 107 ? 2.17 16.984 -0.035 1 97.88 107 ILE A CA 1
ATOM 891 C C . ILE A 1 107 ? 2.691 18.156 0.801 1 97.88 107 ILE A C 1
ATOM 893 O O . ILE A 1 107 ? 3.43 17.953 1.769 1 97.88 107 ILE A O 1
ATOM 897 N N . PHE A 1 108 ? 2.285 19.328 0.476 1 98.06 108 PHE A N 1
ATOM 898 C CA . PHE A 1 108 ? 2.725 20.562 1.132 1 98.06 108 PHE A CA 1
ATOM 899 C C . PHE A 1 108 ? 1.538 21.312 1.716 1 98.06 108 PHE A C 1
ATOM 901 O O . PHE A 1 108 ? 0.451 21.312 1.135 1 98.06 108 PHE A O 1
ATOM 908 N N . SER A 1 109 ? 1.786 21.984 2.775 1 96.5 109 SER A N 1
ATOM 909 C CA . SER A 1 109 ? 0.807 22.922 3.32 1 96.5 109 SER A CA 1
ATOM 910 C C . SER A 1 109 ? 0.709 24.172 2.461 1 96.5 109 SER A C 1
ATOM 912 O O . SER A 1 109 ? 1.501 24.359 1.536 1 96.5 109 SER A O 1
ATOM 914 N N . GLU A 1 110 ? -0.258 24.922 2.779 1 91.5 110 GLU A N 1
ATOM 915 C CA . GLU A 1 110 ? -0.422 26.188 2.08 1 91.5 110 GLU A CA 1
ATOM 916 C C . GLU A 1 110 ? 0.81 27.078 2.248 1 91.5 110 GLU A C 1
ATOM 918 O O . GLU A 1 110 ? 1.109 27.906 1.384 1 91.5 110 GLU A O 1
ATOM 923 N N . LYS A 1 111 ? 1.449 26.922 3.221 1 92.06 111 LYS A N 1
ATOM 924 C CA . LYS A 1 111 ? 2.627 27.734 3.494 1 92.06 111 LYS A CA 1
ATOM 925 C C . LYS A 1 111 ? 3.869 27.156 2.828 1 92.06 111 LYS A C 1
ATOM 927 O O . LYS A 1 111 ? 4.969 27.688 2.965 1 92.06 111 LYS A O 1
ATOM 932 N N . GLY A 1 112 ? 3.693 26 2.232 1 93.31 112 GLY A N 1
ATOM 933 C CA . GLY A 1 112 ? 4.785 25.438 1.449 1 93.31 112 GLY A CA 1
ATOM 934 C C . GLY A 1 112 ? 5.598 24.406 2.209 1 93.31 112 GLY A C 1
ATOM 935 O O . GLY A 1 112 ? 6.578 23.875 1.687 1 93.31 112 GLY A O 1
ATOM 936 N N . ASN A 1 113 ? 5.277 24.125 3.42 1 96.94 113 ASN A N 1
ATOM 937 C CA . ASN A 1 113 ? 5.965 23.109 4.195 1 96.94 113 ASN A CA 1
ATOM 938 C C . ASN A 1 113 ? 5.547 21.703 3.758 1 96.94 113 ASN A C 1
ATOM 940 O O . ASN A 1 113 ? 4.359 21.438 3.539 1 96.94 113 ASN A O 1
ATOM 944 N N . GLN A 1 114 ? 6.566 20.875 3.607 1 97.25 114 GLN A N 1
ATOM 945 C CA . GLN A 1 114 ? 6.246 19.484 3.322 1 97.25 114 GLN A CA 1
ATOM 946 C C . GLN A 1 114 ? 5.613 18.797 4.531 1 97.25 114 GLN A C 1
ATOM 948 O O . GLN A 1 114 ? 6.199 18.781 5.617 1 97.25 114 GLN A O 1
ATOM 953 N N . VAL A 1 115 ? 4.438 18.172 4.359 1 96.81 115 VAL A N 1
ATOM 954 C CA . VAL A 1 115 ? 3.717 17.656 5.52 1 96.81 115 VAL A CA 1
ATOM 955 C C . VAL A 1 115 ? 3.594 16.141 5.414 1 96.81 115 VAL A C 1
ATOM 957 O O . VAL A 1 115 ? 3.396 15.453 6.418 1 96.81 115 VAL A O 1
ATOM 960 N N . ALA A 1 116 ? 3.766 15.688 4.207 1 96.69 116 ALA A N 1
ATOM 961 C CA . ALA A 1 116 ? 3.646 14.234 4.07 1 96.69 116 ALA A CA 1
ATOM 962 C C . ALA A 1 116 ? 4.211 13.766 2.732 1 96.69 116 ALA A C 1
ATOM 964 O O . ALA A 1 116 ? 4.312 14.547 1.783 1 96.69 116 ALA A O 1
ATOM 965 N N . THR A 1 117 ? 4.621 12.508 2.688 1 96.62 117 THR A N 1
ATOM 966 C CA . THR A 1 117 ? 5.059 11.836 1.467 1 96.62 117 THR A CA 1
ATOM 967 C C . THR A 1 117 ? 4.465 10.438 1.374 1 96.62 117 THR A C 1
ATOM 969 O O . THR A 1 117 ? 4.406 9.711 2.371 1 96.62 117 THR A O 1
ATOM 972 N N . CYS A 1 118 ? 3.971 10.109 0.194 1 94.81 118 CYS A N 1
ATOM 973 C CA . CYS A 1 118 ? 3.559 8.758 -0.172 1 94.81 118 CYS A CA 1
ATOM 974 C C . CYS A 1 118 ? 4.43 8.203 -1.296 1 94.81 118 CYS A C 1
ATOM 976 O O . CYS A 1 118 ? 4.609 8.859 -2.324 1 94.81 118 CYS A O 1
ATOM 978 N N . SER A 1 119 ? 5.059 6.996 -1.057 1 93.81 119 SER A N 1
ATOM 979 C CA . SER A 1 119 ? 5.906 6.379 -2.072 1 93.81 119 SER A CA 1
ATOM 980 C C . SER A 1 119 ? 5.496 4.934 -2.334 1 93.81 119 SER A C 1
ATOM 982 O O . SER A 1 119 ? 5.082 4.223 -1.413 1 93.81 119 SER A O 1
ATOM 984 N N . SER A 1 120 ? 5.574 4.59 -3.604 1 91.5 120 SER A N 1
ATOM 985 C CA . SER A 1 120 ? 5.207 3.223 -3.957 1 91.5 120 SER A CA 1
ATOM 986 C C . SER A 1 120 ? 6.059 2.703 -5.113 1 91.5 120 SER A C 1
ATOM 988 O O . SER A 1 120 ? 6.512 3.482 -5.953 1 91.5 120 SER A O 1
ATOM 990 N N . THR A 1 121 ? 6.477 1.472 -5.027 1 90.88 121 THR A N 1
ATOM 991 C CA . THR A 1 121 ? 6.977 0.742 -6.188 1 90.88 121 THR A CA 1
ATOM 992 C C . THR A 1 121 ? 5.902 -0.187 -6.746 1 90.88 121 THR A C 1
ATOM 994 O O . THR A 1 121 ? 5.203 -0.863 -5.988 1 90.88 121 THR A O 1
ATOM 997 N N . LEU A 1 122 ? 5.641 -0.022 -8.094 1 86.75 122 LEU A N 1
ATOM 998 C CA . LEU A 1 122 ? 4.621 -0.803 -8.781 1 86.75 122 LEU A CA 1
ATOM 999 C C . LEU A 1 122 ? 5.258 -1.767 -9.781 1 86.75 122 LEU A C 1
ATOM 1001 O O . LEU A 1 122 ? 6.332 -1.49 -10.32 1 86.75 122 LEU A O 1
ATOM 1005 N N . ILE A 1 123 ? 4.582 -2.838 -9.922 1 83.12 123 ILE A N 1
ATOM 1006 C CA . ILE A 1 123 ? 5.059 -3.836 -10.875 1 83.12 123 ILE A CA 1
ATOM 1007 C C . ILE A 1 123 ? 3.951 -4.164 -11.875 1 83.12 123 ILE A C 1
ATOM 1009 O O . ILE A 1 123 ? 2.781 -4.277 -11.5 1 83.12 123 ILE A O 1
ATOM 1013 N N . LYS A 1 124 ? 4.309 -4.16 -13.141 1 81.69 124 LYS A N 1
ATOM 1014 C CA . LYS A 1 124 ? 3.428 -4.523 -14.242 1 81.69 124 LYS A CA 1
ATOM 1015 C C . LYS A 1 124 ? 4.023 -5.66 -15.07 1 81.69 124 LYS A C 1
ATOM 1017 O O . LYS A 1 124 ? 5.188 -5.598 -15.477 1 81.69 124 LYS A O 1
ATOM 1022 N N . GLY A 1 125 ? 3.236 -6.738 -15.172 1 77 125 GLY A N 1
ATOM 1023 C CA . GLY A 1 125 ? 3.682 -7.793 -16.078 1 77 125 GLY A CA 1
ATOM 1024 C C . GLY A 1 125 ? 3.691 -7.371 -17.531 1 77 125 GLY A C 1
ATOM 1025 O O . GLY A 1 125 ? 2.822 -6.617 -17.969 1 77 125 GLY A O 1
ATOM 1026 N N . GLU A 1 126 ? 4.848 -7.539 -18.047 1 73.31 126 GLU A N 1
ATOM 1027 C CA . GLU A 1 126 ? 4.926 -7.297 -19.484 1 73.31 126 GLU A CA 1
ATOM 1028 C C . GLU A 1 126 ? 4.219 -8.398 -20.266 1 73.31 126 GLU A C 1
ATOM 1030 O O . GLU A 1 126 ? 4.34 -9.578 -19.938 1 73.31 126 GLU A O 1
ATOM 1035 N N . ARG A 1 127 ? 2.875 -8.078 -20.516 1 59.34 127 ARG A N 1
ATOM 1036 C CA . ARG A 1 127 ? 2.156 -9.055 -21.344 1 59.34 127 ARG A CA 1
ATOM 1037 C C . ARG A 1 127 ? 3.033 -9.578 -22.469 1 59.34 127 ARG A C 1
ATOM 1039 O O . ARG A 1 127 ? 3.707 -8.797 -23.156 1 59.34 127 ARG A O 1
ATOM 1046 N N . GLU A 1 128 ? 3.588 -10.953 -22.281 1 45.81 128 GLU A N 1
ATOM 1047 C CA . GLU A 1 128 ? 4.055 -11.5 -23.547 1 45.81 128 GLU A CA 1
ATOM 1048 C C . GLU A 1 128 ? 2.938 -11.516 -24.594 1 45.81 128 GLU A C 1
ATOM 1050 O O . GLU A 1 128 ? 1.76 -11.617 -24.25 1 45.81 128 GLU A O 1
ATOM 1055 N N . MET B 1 1 ? 10.516 -8.727 20.25 1 79.38 1 MET B N 1
ATOM 1056 C CA . MET B 1 1 ? 9.586 -9.633 20.922 1 79.38 1 MET B CA 1
ATOM 1057 C C . MET B 1 1 ? 8.266 -9.711 20.172 1 79.38 1 MET B C 1
ATOM 1059 O O . MET B 1 1 ? 7.723 -8.688 19.75 1 79.38 1 MET B O 1
ATOM 1063 N N . ILE B 1 2 ? 7.922 -10.953 19.766 1 91.5 2 ILE B N 1
ATOM 1064 C CA . ILE B 1 2 ? 6.668 -11.258 19.078 1 91.5 2 ILE B CA 1
ATOM 1065 C C . ILE B 1 2 ? 5.52 -11.242 20.078 1 91.5 2 ILE B C 1
ATOM 1067 O O . ILE B 1 2 ? 5.578 -11.914 21.125 1 91.5 2 ILE B O 1
ATOM 1071 N N . ASP B 1 3 ? 4.52 -10.438 19.859 1 91.75 3 ASP B N 1
ATOM 1072 C CA . ASP B 1 3 ? 3.387 -10.32 20.766 1 91.75 3 ASP B CA 1
ATOM 1073 C C . ASP B 1 3 ? 2.324 -11.375 20.469 1 91.75 3 ASP B C 1
ATOM 1075 O O . ASP B 1 3 ? 1.578 -11.789 21.359 1 91.75 3 ASP B O 1
ATOM 1079 N N . GLY B 1 4 ? 2.234 -11.758 19.297 1 92.25 4 GLY B N 1
ATOM 1080 C CA . GLY B 1 4 ? 1.269 -12.789 18.953 1 92.25 4 GLY B CA 1
ATOM 1081 C C . GLY B 1 4 ? 1.468 -13.359 17.562 1 92.25 4 GLY B C 1
ATOM 1082 O O . GLY B 1 4 ? 2.225 -12.805 16.75 1 92.25 4 GLY B O 1
ATOM 1083 N N . LYS B 1 5 ? 0.91 -14.555 17.328 1 93.81 5 LYS B N 1
ATOM 1084 C CA . LYS B 1 5 ? 0.93 -15.258 16.047 1 93.81 5 LYS B CA 1
ATOM 1085 C C . LYS B 1 5 ? -0.455 -15.789 15.688 1 93.81 5 LYS B C 1
ATOM 1087 O O . LYS B 1 5 ? -1.25 -16.109 16.578 1 93.81 5 LYS B O 1
ATOM 1092 N N . PHE B 1 6 ? -0.771 -15.773 14.469 1 94.94 6 PHE B N 1
ATOM 1093 C CA . PHE B 1 6 ? -2.023 -16.359 13.992 1 94.94 6 PHE B CA 1
ATOM 1094 C C . PHE B 1 6 ? -1.916 -16.766 12.531 1 94.94 6 PHE B C 1
ATOM 1096 O O . PHE B 1 6 ? -1 -16.328 11.828 1 94.94 6 PHE B O 1
ATOM 1103 N N . SER B 1 7 ? -2.773 -17.656 12.164 1 95.38 7 SER B N 1
ATOM 1104 C CA . SER B 1 7 ? -2.906 -18 10.758 1 95.38 7 SER B CA 1
ATOM 1105 C C . SER B 1 7 ? -4.137 -17.359 10.133 1 95.38 7 SER B C 1
ATOM 1107 O O . SER B 1 7 ? -5.121 -17.094 10.828 1 95.38 7 SER B O 1
ATOM 1109 N N . ILE B 1 8 ? -4.02 -17.156 8.805 1 96.44 8 ILE B N 1
ATOM 1110 C CA . ILE B 1 8 ? -5.156 -16.516 8.156 1 96.44 8 ILE B CA 1
ATOM 1111 C C . ILE B 1 8 ? -5.293 -17.047 6.723 1 96.44 8 ILE B C 1
ATOM 1113 O O . ILE B 1 8 ? -4.293 -17.312 6.059 1 96.44 8 ILE B O 1
ATOM 1117 N N . LEU B 1 9 ? -6.551 -17.25 6.348 1 96.62 9 LEU B N 1
ATOM 1118 C CA . LEU B 1 9 ? -6.941 -17.578 4.977 1 96.62 9 LEU B CA 1
ATOM 1119 C C . LEU B 1 9 ? -7.871 -16.5 4.414 1 96.62 9 LEU B C 1
ATOM 1121 O O . LEU B 1 9 ? -8.922 -16.219 5 1 96.62 9 LEU B O 1
ATOM 1125 N N . ILE B 1 10 ? -7.406 -15.883 3.299 1 97.12 10 ILE B N 1
ATOM 1126 C CA . ILE B 1 10 ? -8.195 -14.828 2.668 1 97.12 10 ILE B CA 1
ATOM 1127 C C . ILE B 1 10 ? -8.828 -15.359 1.383 1 97.12 10 ILE B C 1
ATOM 1129 O O . ILE B 1 10 ? -8.133 -15.875 0.508 1 97.12 10 ILE B O 1
ATOM 1133 N N . THR B 1 11 ? -10.141 -15.141 1.342 1 97.5 11 THR B N 1
ATOM 1134 C CA . THR B 1 11 ? -10.867 -15.68 0.198 1 97.5 11 THR B CA 1
ATOM 1135 C C . THR B 1 11 ? -11.023 -14.625 -0.892 1 97.5 11 THR B C 1
ATOM 1137 O O . THR B 1 11 ? -10.734 -13.445 -0.67 1 97.5 11 THR B O 1
ATOM 1140 N N . LYS B 1 12 ? -11.453 -15.133 -1.976 1 97 12 LYS B N 1
ATOM 1141 C CA . LYS B 1 12 ? -11.766 -14.258 -3.096 1 97 12 LYS B CA 1
ATOM 1142 C C . LYS B 1 12 ? -12.797 -13.203 -2.693 1 97 12 LYS B C 1
ATOM 1144 O O . LYS B 1 12 ? -12.656 -12.023 -3.041 1 97 12 LYS B O 1
ATOM 1149 N N . GLN B 1 13 ? -13.812 -13.656 -2.039 1 97.12 13 GLN B N 1
ATOM 1150 C CA . GLN B 1 13 ? -14.859 -12.734 -1.605 1 97.12 13 GLN B CA 1
ATOM 1151 C C . GLN B 1 13 ? -14.289 -11.641 -0.709 1 97.12 13 GLN B C 1
ATOM 1153 O O . GLN B 1 13 ? -14.648 -10.469 -0.85 1 97.12 13 GLN B O 1
ATOM 1158 N N . ASP B 1 14 ? -13.375 -12 0.173 1 94.88 14 ASP B N 1
ATOM 1159 C CA . ASP B 1 14 ? -12.742 -11.023 1.053 1 94.88 14 ASP B CA 1
ATOM 1160 C C . ASP B 1 14 ? -12.016 -9.953 0.248 1 94.88 14 ASP B C 1
ATOM 1162 O O . ASP B 1 14 ? -12.125 -8.766 0.547 1 94.88 14 ASP B O 1
ATOM 1166 N N . VAL B 1 15 ? -11.297 -10.391 -0.733 1 96.5 15 VAL B N 1
ATOM 1167 C CA . VAL B 1 15 ? -10.492 -9.484 -1.551 1 96.5 15 VAL B CA 1
ATOM 1168 C C . VAL B 1 15 ? -11.414 -8.562 -2.35 1 96.5 15 VAL B C 1
ATOM 1170 O O . VAL B 1 15 ? -11.18 -7.352 -2.416 1 96.5 15 VAL B O 1
ATOM 1173 N N . GLN B 1 16 ? -12.461 -9.148 -2.979 1 95.62 16 GLN B N 1
ATOM 1174 C CA . GLN B 1 16 ? -13.367 -8.359 -3.812 1 95.62 16 GLN B CA 1
ATOM 1175 C C . GLN B 1 16 ? -14.133 -7.336 -2.977 1 95.62 16 GLN B C 1
ATOM 1177 O O . GLN B 1 16 ? -14.352 -6.203 -3.418 1 95.62 16 GLN B O 1
ATOM 1182 N N . GLU B 1 17 ? -14.539 -7.754 -1.823 1 93.69 17 GLU B N 1
ATOM 1183 C CA . GLU B 1 17 ? -15.203 -6.812 -0.926 1 93.69 17 GLU B CA 1
ATOM 1184 C C . GLU B 1 17 ? -14.266 -5.684 -0.517 1 93.69 17 GLU B C 1
ATOM 1186 O O . GLU B 1 17 ? -14.656 -4.516 -0.509 1 93.69 17 GLU B O 1
ATOM 1191 N N . TYR B 1 18 ? -13.031 -5.992 -0.278 1 92.56 18 TYR B N 1
ATOM 1192 C CA . TYR B 1 18 ? -12.062 -4.969 0.103 1 92.56 18 TYR B CA 1
ATOM 1193 C C . TYR B 1 18 ? -11.773 -4.031 -1.062 1 92.56 18 TYR B C 1
ATOM 1195 O O . TYR B 1 18 ? -11.82 -2.807 -0.911 1 92.56 18 TYR B O 1
ATOM 1203 N N . ALA B 1 19 ? -11.516 -4.586 -2.141 1 90.06 19 ALA B N 1
ATOM 1204 C CA . ALA B 1 19 ? -11.211 -3.793 -3.33 1 90.06 19 ALA B CA 1
ATOM 1205 C C . ALA B 1 19 ? -12.344 -2.814 -3.639 1 90.06 19 ALA B C 1
ATOM 1207 O O . ALA B 1 19 ? -12.094 -1.64 -3.918 1 90.06 19 ALA B O 1
ATOM 1208 N N . ASN B 1 20 ? -13.578 -3.359 -3.65 1 89.44 20 ASN B N 1
ATOM 1209 C CA . ASN B 1 20 ? -14.742 -2.506 -3.867 1 89.44 20 ASN B CA 1
ATOM 1210 C C . ASN B 1 20 ? -14.797 -1.362 -2.857 1 89.44 20 ASN B C 1
ATOM 1212 O O . ASN B 1 20 ? -15.109 -0.227 -3.215 1 89.44 20 ASN B O 1
ATOM 1216 N N . SER B 1 21 ? -14.547 -1.672 -1.635 1 85.75 21 SER B N 1
ATOM 1217 C CA . SER B 1 21 ? -14.641 -0.688 -0.562 1 85.75 21 SER B CA 1
ATOM 1218 C C . SER B 1 21 ? -13.641 0.444 -0.753 1 85.75 21 SER B C 1
ATOM 1220 O O . SER B 1 21 ? -13.914 1.591 -0.392 1 85.75 21 SER B O 1
ATOM 1222 N N . VAL B 1 22 ? -12.43 0.187 -1.328 1 81.12 22 VAL B N 1
ATOM 1223 C CA . VAL B 1 22 ? -11.422 1.229 -1.479 1 81.12 22 VAL B CA 1
ATOM 1224 C C . VAL B 1 22 ? -11.383 1.71 -2.928 1 81.12 22 VAL B C 1
ATOM 1226 O O . VAL B 1 22 ? -10.461 2.418 -3.332 1 81.12 22 VAL B O 1
ATOM 1229 N N . ASN B 1 23 ? -12.445 1.188 -3.68 1 80.69 23 ASN B N 1
ATOM 1230 C CA . ASN B 1 23 ? -12.664 1.598 -5.062 1 80.69 23 ASN B CA 1
ATOM 1231 C C . ASN B 1 23 ? -11.484 1.22 -5.953 1 80.69 23 ASN B C 1
ATOM 1233 O O . ASN B 1 23 ? -11.047 2.02 -6.781 1 80.69 23 ASN B O 1
ATOM 1237 N N . GLU B 1 24 ? -10.898 0.047 -5.625 1 82.56 24 GLU B N 1
ATOM 1238 C CA . GLU B 1 24 ? -9.961 -0.617 -6.527 1 82.56 24 GLU B CA 1
ATOM 1239 C C . GLU B 1 24 ? -10.688 -1.495 -7.535 1 82.56 24 GLU B C 1
ATOM 1241 O O . GLU B 1 24 ? -11.25 -2.535 -7.176 1 82.56 24 GLU B O 1
ATOM 1246 N N . LYS B 1 25 ? -10.641 -1.045 -8.805 1 83 25 LYS B N 1
ATOM 1247 C CA . LYS B 1 25 ? -11.477 -1.691 -9.805 1 83 25 LYS B CA 1
ATOM 1248 C C . LYS B 1 25 ? -10.633 -2.467 -10.812 1 83 25 LYS B C 1
ATOM 1250 O O . LYS B 1 25 ? -11.148 -2.928 -11.836 1 83 25 LYS B O 1
ATOM 1255 N N . GLU B 1 26 ? -9.383 -2.615 -10.5 1 85.56 26 GLU B N 1
ATOM 1256 C CA . GLU B 1 26 ? -8.531 -3.381 -11.406 1 85.56 26 GLU B CA 1
ATOM 1257 C C . GLU B 1 26 ? -9.023 -4.82 -11.539 1 85.56 26 GLU B C 1
ATOM 1259 O O . GLU B 1 26 ? -9.336 -5.473 -10.539 1 85.56 26 GLU B O 1
ATOM 1264 N N . GLY B 1 27 ? -9.016 -5.27 -12.719 1 90.69 27 GLY B N 1
ATOM 1265 C CA . GLY B 1 27 ? -9.555 -6.586 -13.031 1 90.69 27 GLY B CA 1
ATOM 1266 C C . GLY B 1 27 ? -8.828 -7.711 -12.32 1 90.69 27 GLY B C 1
ATOM 1267 O O . GLY B 1 27 ? -9.406 -8.773 -12.078 1 90.69 27 GLY B O 1
ATOM 1268 N N . ILE B 1 28 ? -7.668 -7.48 -11.977 1 90.88 28 ILE B N 1
ATOM 1269 C CA . ILE B 1 28 ? -6.867 -8.539 -11.383 1 90.88 28 ILE B CA 1
ATOM 1270 C C . ILE B 1 28 ? -7.445 -8.922 -10.016 1 90.88 28 ILE B C 1
ATOM 1272 O O . ILE B 1 28 ? -7.176 -10.008 -9.5 1 90.88 28 ILE B O 1
ATOM 1276 N N . TYR B 1 29 ? -8.195 -8.086 -9.43 1 94.38 29 TYR B N 1
ATOM 1277 C CA . TYR B 1 29 ? -8.781 -8.391 -8.133 1 94.38 29 TYR B CA 1
ATOM 1278 C C . TYR B 1 29 ? -10.117 -9.102 -8.281 1 94.38 29 TYR B C 1
ATOM 1280 O O . TYR B 1 29 ? -10.672 -9.609 -7.309 1 94.38 29 TYR B O 1
ATOM 1288 N N . PHE B 1 30 ? -10.703 -9.227 -9.438 1 95.56 30 PHE B N 1
ATOM 1289 C CA . PHE B 1 30 ? -12.07 -9.703 -9.609 1 95.56 30 PHE B CA 1
ATOM 1290 C C . PHE B 1 30 ? -12.117 -10.898 -10.555 1 95.56 30 PHE B C 1
ATOM 1292 O O . PHE B 1 30 ? -13.125 -11.602 -10.625 1 95.56 30 PHE B O 1
ATOM 1299 N N . SER B 1 31 ? -11.07 -11.117 -11.258 1 95.81 31 SER B N 1
ATOM 1300 C CA . SER B 1 31 ? -11.016 -12.211 -12.227 1 95.81 31 SER B CA 1
ATOM 1301 C C . SER B 1 31 ? -9.672 -12.93 -12.172 1 95.81 31 SER B C 1
ATOM 1303 O O . SER B 1 31 ? -8.625 -12.32 -12.406 1 95.81 31 SER B O 1
ATOM 1305 N N . GLU B 1 32 ? -9.695 -14.25 -11.945 1 94.81 32 GLU B N 1
ATOM 1306 C CA . GLU B 1 32 ? -8.477 -15.055 -11.953 1 94.81 32 GLU B CA 1
ATOM 1307 C C . GLU B 1 32 ? -7.805 -15.016 -13.32 1 94.81 32 GLU B C 1
ATOM 1309 O O . GLU B 1 32 ? -6.578 -14.984 -13.422 1 94.81 32 GLU B O 1
ATOM 1314 N N . GLU B 1 33 ? -8.688 -15.086 -14.258 1 94.75 33 GLU B N 1
ATOM 1315 C CA . GLU B 1 33 ? -8.148 -15.031 -15.609 1 94.75 33 GLU B CA 1
ATOM 1316 C C . GLU B 1 33 ? -7.41 -13.719 -15.859 1 94.75 33 GLU B C 1
ATOM 1318 O O . GLU B 1 33 ? -6.312 -13.719 -16.422 1 94.75 33 GLU B O 1
ATOM 1323 N N . ASP B 1 34 ? -7.977 -12.68 -15.422 1 93 34 ASP B N 1
ATOM 1324 C CA . ASP B 1 34 ? -7.32 -11.391 -15.594 1 93 34 ASP B CA 1
ATOM 1325 C C . ASP B 1 34 ? -6.012 -11.328 -14.812 1 93 34 ASP B C 1
ATOM 1327 O O . ASP B 1 34 ? -5 -10.844 -15.328 1 93 34 ASP B O 1
ATOM 1331 N N . ALA B 1 35 ? -6.078 -11.758 -13.656 1 91.94 35 ALA B N 1
ATOM 1332 C CA . ALA B 1 35 ? -4.871 -11.789 -12.836 1 91.94 35 ALA B CA 1
ATOM 1333 C C . ALA B 1 35 ? -3.758 -12.57 -13.531 1 91.94 35 ALA B C 1
ATOM 1335 O O . ALA B 1 35 ? -2.629 -12.086 -13.633 1 91.94 35 ALA B O 1
ATOM 1336 N N . LYS B 1 36 ? -4.004 -13.805 -14.047 1 90.81 36 LYS B N 1
ATOM 1337 C CA . LYS B 1 36 ? -3.037 -14.648 -14.742 1 90.81 36 LYS B CA 1
ATOM 1338 C C . LYS B 1 36 ? -2.488 -13.945 -15.984 1 90.81 36 LYS B C 1
ATOM 1340 O O . LYS B 1 36 ? -1.306 -14.078 -16.297 1 90.81 36 LYS B O 1
ATOM 1345 N N . GLN B 1 37 ? -3.49 -13.312 -16.547 1 89.06 37 GLN B N 1
ATOM 1346 C CA . GLN B 1 37 ? -3.086 -12.617 -17.766 1 89.06 37 GLN B CA 1
ATOM 1347 C C . GLN B 1 37 ? -2.064 -11.523 -17.469 1 89.06 37 GLN B C 1
ATOM 1349 O O . GLN B 1 37 ? -1.239 -11.188 -18.312 1 89.06 37 GLN B O 1
ATOM 1354 N N . HIS B 1 38 ? -2.041 -11.086 -16.375 1 86.25 38 HIS B N 1
ATOM 1355 C CA . HIS B 1 38 ? -1.11 -10.031 -15.992 1 86.25 38 HIS B CA 1
ATOM 1356 C C . HIS B 1 38 ? 0.063 -10.586 -15.195 1 86.25 38 HIS B C 1
ATOM 1358 O O . HIS B 1 38 ? 0.808 -9.836 -14.57 1 86.25 38 HIS B O 1
ATOM 1364 N N . GLY B 1 39 ? 0.136 -11.812 -15.117 1 85.75 39 GLY B N 1
ATOM 1365 C CA . GLY B 1 39 ? 1.347 -12.438 -14.609 1 85.75 39 GLY B CA 1
ATOM 1366 C C . GLY B 1 39 ? 1.253 -12.828 -13.148 1 85.75 39 GLY B C 1
ATOM 1367 O O . GLY B 1 39 ? 2.252 -13.211 -12.539 1 85.75 39 GLY B O 1
ATOM 1368 N N . PHE B 1 40 ? 0.111 -12.82 -12.625 1 88.94 40 PHE B N 1
ATOM 1369 C CA . PHE B 1 40 ? -0.071 -13.25 -11.25 1 88.94 40 PHE B CA 1
ATOM 1370 C C . PHE B 1 40 ? -0.524 -14.703 -11.188 1 88.94 40 PHE B C 1
ATOM 1372 O O . PHE B 1 40 ? -1.194 -15.188 -12.102 1 88.94 40 PHE B O 1
ATOM 1379 N N . ALA B 1 41 ? -0.094 -15.359 -10.148 1 91.19 41 ALA B N 1
ATOM 1380 C CA . ALA B 1 41 ? -0.458 -16.766 -9.984 1 91.19 41 ALA B CA 1
ATOM 1381 C C . ALA B 1 41 ? -1.952 -16.922 -9.711 1 91.19 41 ALA B C 1
ATOM 1383 O O . ALA B 1 41 ? -2.549 -17.938 -10.055 1 91.19 41 ALA B O 1
ATOM 1384 N N . SER B 1 42 ? -2.535 -16.016 -9.156 1 95.5 42 SER B N 1
ATOM 1385 C CA . SER B 1 42 ? -3.955 -15.93 -8.828 1 95.5 42 SER B CA 1
ATOM 1386 C C . SER B 1 42 ? -4.348 -14.508 -8.445 1 95.5 42 SER B C 1
ATOM 1388 O O . SER B 1 42 ? -3.568 -13.57 -8.633 1 95.5 42 SER B O 1
ATOM 1390 N N . ILE B 1 43 ? -5.562 -14.43 -7.953 1 95.5 43 ILE B N 1
ATOM 1391 C CA . ILE B 1 43 ? -5.992 -13.102 -7.516 1 95.5 43 ILE B CA 1
ATOM 1392 C C . ILE B 1 43 ? -5.168 -12.664 -6.312 1 95.5 43 ILE B C 1
ATOM 1394 O O . ILE B 1 43 ? -5.18 -13.32 -5.266 1 95.5 43 ILE B O 1
ATOM 1398 N N . PRO B 1 44 ? -4.438 -11.555 -6.551 1 95.25 44 PRO B N 1
ATOM 1399 C CA . PRO B 1 44 ? -3.627 -11.07 -5.43 1 95.25 44 PRO B CA 1
ATOM 1400 C C . PRO B 1 44 ? -4.43 -10.234 -4.434 1 95.25 44 PRO B C 1
ATOM 1402 O O . PRO B 1 44 ? -5.535 -9.781 -4.754 1 95.25 44 PRO B O 1
ATOM 1405 N N . LEU B 1 45 ? -3.885 -10.227 -3.174 1 95.44 45 LEU B N 1
ATOM 1406 C CA . LEU B 1 45 ? -4.461 -9.281 -2.225 1 95.44 45 LEU B CA 1
ATOM 1407 C C . LEU B 1 45 ? -4.027 -7.855 -2.549 1 95.44 45 LEU B C 1
ATOM 1409 O O . LEU B 1 45 ? -2.871 -7.621 -2.904 1 95.44 45 LEU B O 1
ATOM 1413 N N . PRO B 1 46 ? -5.023 -6.883 -2.469 1 91.88 46 PRO B N 1
ATOM 1414 C CA . PRO B 1 46 ? -4.566 -5.492 -2.564 1 91.88 46 PRO B CA 1
ATOM 1415 C C . PRO B 1 46 ? -3.51 -5.145 -1.518 1 91.88 46 PRO B C 1
ATOM 1417 O O . PRO B 1 46 ? -3.578 -5.629 -0.384 1 91.88 46 PRO B O 1
ATOM 1420 N N . PRO B 1 47 ? -2.518 -4.34 -1.861 1 88.69 47 PRO B N 1
ATOM 1421 C CA . PRO B 1 47 ? -1.323 -4.145 -1.036 1 88.69 47 PRO B CA 1
ATOM 1422 C C . PRO B 1 47 ? -1.648 -3.613 0.357 1 88.69 47 PRO B C 1
ATOM 1424 O O . PRO B 1 47 ? -0.928 -3.902 1.315 1 88.69 47 PRO B O 1
ATOM 1427 N N . SER B 1 48 ? -2.682 -2.848 0.534 1 87.5 48 SER B N 1
ATOM 1428 C CA . SER B 1 48 ? -2.951 -2.271 1.847 1 87.5 48 SER B CA 1
ATOM 1429 C C . SER B 1 48 ? -3.898 -3.154 2.654 1 87.5 48 SER B C 1
ATOM 1431 O O . SER B 1 48 ? -4.164 -2.879 3.826 1 87.5 48 SER B O 1
ATOM 1433 N N . MET B 1 49 ? -4.445 -4.246 2.109 1 91.75 49 MET B N 1
ATOM 1434 C CA . MET B 1 49 ? -5.449 -5.086 2.758 1 91.75 49 MET B CA 1
ATOM 1435 C C . MET B 1 49 ? -4.887 -5.723 4.023 1 91.75 49 MET B C 1
ATOM 1437 O O . MET B 1 49 ? -5.59 -5.836 5.031 1 91.75 49 MET B O 1
ATOM 1441 N N . PRO B 1 50 ? -3.6 -6.207 4.055 1 91.81 50 PRO B N 1
ATOM 1442 C CA . PRO B 1 50 ? -3.092 -6.879 5.254 1 91.81 50 PRO B CA 1
ATOM 1443 C C . PRO B 1 50 ? -3.082 -5.965 6.48 1 91.81 50 PRO B C 1
ATOM 1445 O O . PRO B 1 50 ? -2.98 -6.445 7.609 1 91.81 50 PRO B O 1
ATOM 1448 N N . PHE B 1 51 ? -3.184 -4.695 6.246 1 86.44 51 PHE B N 1
ATOM 1449 C CA . PHE B 1 51 ? -3.324 -3.791 7.379 1 86.44 51 PHE B CA 1
ATOM 1450 C C . PHE B 1 51 ? -4.527 -4.176 8.234 1 86.44 51 PHE B C 1
ATOM 1452 O O . PHE B 1 51 ? -4.508 -4.008 9.453 1 86.44 51 PHE B O 1
ATOM 1459 N N . LEU B 1 52 ? -5.555 -4.762 7.633 1 85.12 52 LEU B N 1
ATOM 1460 C CA . LEU B 1 52 ? -6.77 -5.16 8.344 1 85.12 52 LEU B CA 1
ATOM 1461 C C . LEU B 1 52 ? -6.508 -6.375 9.227 1 85.12 52 LEU B C 1
ATOM 1463 O O . LEU B 1 52 ? -7.293 -6.668 10.133 1 85.12 52 LEU B O 1
ATOM 1467 N N . PHE B 1 53 ? -5.332 -7.059 8.938 1 88.56 53 PHE B N 1
ATOM 1468 C CA . PHE B 1 53 ? -5.043 -8.242 9.742 1 88.56 53 PHE B CA 1
ATOM 1469 C C . PHE B 1 53 ? -4.695 -7.844 11.172 1 88.56 53 PHE B C 1
ATOM 1471 O O . PHE B 1 53 ? -4.879 -8.633 12.102 1 88.56 53 PHE B O 1
ATOM 1478 N N . LEU B 1 54 ? -4.156 -6.598 11.289 1 79.94 54 LEU B N 1
ATOM 1479 C CA . LEU B 1 54 ? -3.676 -6.109 12.578 1 79.94 54 LEU B CA 1
ATOM 1480 C C . LEU B 1 54 ? -4.809 -5.48 13.375 1 79.94 54 LEU B C 1
ATOM 1482 O O . LEU B 1 54 ? -4.691 -5.297 14.594 1 79.94 54 LEU B O 1
ATOM 1486 N N . LYS B 1 55 ? -5.898 -5.035 12.789 1 67 55 LYS B N 1
ATOM 1487 C CA . LYS B 1 55 ? -6.914 -4.184 13.414 1 67 55 LYS B CA 1
ATOM 1488 C C . LYS B 1 55 ? -7.477 -4.832 14.672 1 67 55 LYS B C 1
ATOM 1490 O O . LYS B 1 55 ? -7.586 -4.18 15.719 1 67 55 LYS B O 1
ATOM 1495 N N . PRO B 1 56 ? -7.852 -6.09 14.57 1 57.31 56 PRO B N 1
ATOM 1496 C CA . PRO B 1 56 ? -8.398 -6.668 15.805 1 57.31 56 PRO B CA 1
ATOM 1497 C C . PRO B 1 56 ? -7.414 -6.617 16.969 1 57.31 56 PRO B C 1
ATOM 1499 O O . PRO B 1 56 ? -7.816 -6.75 18.125 1 57.31 56 PRO B O 1
ATOM 1502 N N . LYS B 1 57 ? -6.18 -6.328 16.641 1 60.75 57 LYS B N 1
ATOM 1503 C CA . LYS B 1 57 ? -5.133 -6.398 17.656 1 60.75 57 LYS B CA 1
ATOM 1504 C C . LYS B 1 57 ? -4.816 -5.016 18.219 1 60.75 57 LYS B C 1
ATOM 1506 O O . LYS B 1 57 ? -4.152 -4.898 19.25 1 60.75 57 LYS B O 1
ATOM 1511 N N . GLU B 1 58 ? -5.211 -4.051 17.312 1 59.69 58 GLU B N 1
ATOM 1512 C CA . GLU B 1 58 ? -5.016 -2.652 17.688 1 59.69 58 GLU B CA 1
ATOM 1513 C C . GLU B 1 58 ? -6.082 -2.188 18.672 1 59.69 58 GLU B C 1
ATOM 1515 O O . GLU B 1 58 ? -6.125 -1.014 19.047 1 59.69 58 GLU B O 1
ATOM 1520 N N . VAL B 1 59 ? -6.938 -3.213 18.875 1 52.03 59 VAL B N 1
ATOM 1521 C CA . VAL B 1 59 ? -8.117 -2.939 19.688 1 52.03 59 VAL B CA 1
ATOM 1522 C C . VAL B 1 59 ? -7.762 -1.922 20.766 1 52.03 59 VAL B C 1
ATOM 1524 O O . VAL B 1 59 ? -8.594 -1.099 21.156 1 52.03 59 VAL B O 1
ATOM 1527 N N . LEU B 1 60 ? -6.473 -2.1 21.219 1 52.47 60 LEU B N 1
ATOM 1528 C CA . LEU B 1 60 ? -6.379 -1.448 22.531 1 52.47 60 LEU B CA 1
ATOM 1529 C C . LEU B 1 60 ? -6.348 0.069 22.375 1 52.47 60 LEU B C 1
ATOM 1531 O O . LEU B 1 60 ? -6.293 0.795 23.375 1 52.47 60 LEU B O 1
ATOM 1535 N N . PHE B 1 61 ? -6.488 0.683 21.219 1 60.25 61 PHE B N 1
ATOM 1536 C CA . PHE B 1 61 ? -6.262 2.082 21.547 1 60.25 61 PHE B CA 1
ATOM 1537 C C . PHE B 1 61 ? -7.148 2.994 20.703 1 60.25 61 PHE B C 1
ATOM 1539 O O . PHE B 1 61 ? -7.09 2.959 19.484 1 60.25 61 PHE B O 1
ATOM 1546 N N . HIS B 1 62 ? -8.234 3.504 21.297 1 71.25 62 HIS B N 1
ATOM 1547 C CA . HIS B 1 62 ? -9.031 4.613 20.781 1 71.25 62 HIS B CA 1
ATOM 1548 C C . HIS B 1 62 ? -8.18 5.867 20.609 1 71.25 62 HIS B C 1
ATOM 1550 O O . HIS B 1 62 ? -7.305 6.148 21.422 1 71.25 62 HIS B O 1
ATOM 1556 N N . GLY B 1 63 ? -8.508 6.445 19.578 1 74.44 63 GLY B N 1
ATOM 1557 C CA . GLY B 1 63 ? -7.871 7.734 19.375 1 74.44 63 GLY B CA 1
ATOM 1558 C C . GLY B 1 63 ? -6.465 7.621 18.812 1 74.44 63 GLY B C 1
ATOM 1559 O O . GLY B 1 63 ? -5.652 8.531 18.984 1 74.44 63 GLY B O 1
ATOM 1560 N N . VAL B 1 64 ? -6.176 6.492 18.297 1 79.19 64 VAL B N 1
ATOM 1561 C CA . VAL B 1 64 ? -4.84 6.32 17.734 1 79.19 64 VAL B CA 1
ATOM 1562 C C . VAL B 1 64 ? -4.875 6.59 16.234 1 79.19 64 VAL B C 1
ATOM 1564 O O . VAL B 1 64 ? -5.82 6.195 15.539 1 79.19 64 VAL B O 1
ATOM 1567 N N . VAL B 1 65 ? -3.865 7.363 15.758 1 81.81 65 VAL B N 1
ATOM 1568 C CA . VAL B 1 65 ? -3.684 7.602 14.328 1 81.81 65 VAL B CA 1
ATOM 1569 C C . VAL B 1 65 ? -2.324 7.066 13.883 1 81.81 65 VAL B C 1
ATOM 1571 O O . VAL B 1 65 ? -1.347 7.145 14.633 1 81.81 65 VAL B O 1
ATOM 1574 N N . HIS B 1 66 ? -2.264 6.539 12.727 1 85.5 66 HIS B N 1
ATOM 1575 C CA . HIS B 1 66 ? -0.997 6.074 12.172 1 85.5 66 HIS B CA 1
ATOM 1576 C C . HIS B 1 66 ? -0.189 7.234 11.594 1 85.5 66 HIS B C 1
ATOM 1578 O O . HIS B 1 66 ? -0.706 8.023 10.797 1 85.5 66 HIS B O 1
ATOM 1584 N N . ARG B 1 67 ? 1.045 7.383 12.023 1 87.5 67 ARG B N 1
ATOM 1585 C CA . ARG B 1 67 ? 1.979 8.391 11.531 1 87.5 67 ARG B CA 1
ATOM 1586 C C . ARG B 1 67 ? 2.73 7.891 10.305 1 87.5 67 ARG B C 1
ATOM 1588 O O . ARG B 1 67 ? 3.016 8.664 9.391 1 87.5 67 ARG B O 1
ATOM 1595 N N . THR B 1 68 ? 3.131 6.695 10.43 1 90.38 68 THR B N 1
ATOM 1596 C CA . THR B 1 68 ? 3.752 6.059 9.273 1 90.38 68 THR B CA 1
ATOM 1597 C C . THR B 1 68 ? 3.145 4.684 9.023 1 90.38 68 THR B C 1
ATOM 1599 O O . THR B 1 68 ? 2.76 3.986 9.969 1 90.38 68 THR B O 1
ATOM 1602 N N . GLN B 1 69 ? 2.984 4.348 7.711 1 90.5 69 GLN B N 1
ATOM 1603 C CA . GLN B 1 69 ? 2.586 3.01 7.285 1 90.5 69 GLN B CA 1
ATOM 1604 C C . GLN B 1 69 ? 3.396 2.551 6.078 1 90.5 69 GLN B C 1
ATOM 1606 O O . GLN B 1 69 ? 3.523 3.283 5.094 1 90.5 69 GLN B O 1
ATOM 1611 N N . SER B 1 70 ? 3.975 1.39 6.258 1 93.94 70 SER B N 1
ATOM 1612 C CA . SER B 1 70 ? 4.773 0.829 5.172 1 93.94 70 SER B CA 1
ATOM 1613 C C . SER B 1 70 ? 4.391 -0.624 4.902 1 93.94 70 SER B C 1
ATOM 1615 O O . SER B 1 70 ? 4.172 -1.397 5.836 1 93.94 70 SER B O 1
ATOM 1617 N N . PHE B 1 71 ? 4.266 -0.943 3.645 1 94.75 71 PHE B N 1
ATOM 1618 C CA . PHE B 1 71 ? 4.027 -2.291 3.145 1 94.75 71 PHE B CA 1
ATOM 1619 C C . PHE B 1 71 ? 5.141 -2.723 2.195 1 94.75 71 PHE B C 1
ATOM 1621 O O . PHE B 1 71 ? 5.457 -2.01 1.24 1 94.75 71 PHE B O 1
ATOM 1628 N N . ASP B 1 72 ? 5.711 -3.834 2.496 1 94.56 72 ASP B N 1
ATOM 1629 C CA . ASP B 1 72 ? 6.797 -4.379 1.687 1 94.56 72 ASP B CA 1
ATOM 1630 C C . ASP B 1 72 ? 6.555 -5.848 1.358 1 94.56 72 ASP B C 1
ATOM 1632 O O . ASP B 1 72 ? 6.457 -6.684 2.262 1 94.56 72 ASP B O 1
ATOM 1636 N N . TYR B 1 73 ? 6.434 -6.152 0.003 1 93.69 73 TYR B N 1
ATOM 1637 C CA . TYR B 1 73 ? 6.141 -7.508 -0.443 1 93.69 73 TYR B CA 1
ATOM 1638 C C . TYR B 1 73 ? 7.332 -8.109 -1.182 1 93.69 73 TYR B C 1
ATOM 1640 O O . TYR B 1 73 ? 7.777 -7.566 -2.197 1 93.69 73 TYR B O 1
ATOM 1648 N N . ASN B 1 74 ? 7.793 -9.141 -0.647 1 90.62 74 ASN B N 1
ATOM 1649 C CA . ASN B 1 74 ? 8.742 -9.953 -1.403 1 90.62 74 ASN B CA 1
ATOM 1650 C C . ASN B 1 74 ? 8.055 -10.711 -2.535 1 90.62 74 ASN B C 1
ATOM 1652 O O . ASN B 1 74 ? 8.656 -10.969 -3.576 1 90.62 74 ASN B O 1
ATOM 1656 N N . GLN B 1 75 ? 6.969 -11.031 -2.332 1 89.56 75 GLN B N 1
ATOM 1657 C CA . GLN B 1 75 ? 6.082 -11.664 -3.299 1 89.56 75 GLN B CA 1
ATOM 1658 C C . GLN B 1 75 ? 4.625 -11.273 -3.051 1 89.56 75 GLN B C 1
ATOM 1660 O O . GLN B 1 75 ? 4.234 -11.023 -1.91 1 89.56 75 GLN B O 1
ATOM 1665 N N . PRO B 1 76 ? 3.824 -11.203 -4.066 1 91 76 PRO B N 1
ATOM 1666 C CA . PRO B 1 76 ? 2.402 -10.922 -3.848 1 91 76 PRO B CA 1
ATOM 1667 C C . PRO B 1 76 ? 1.722 -11.969 -2.967 1 91 76 PRO B C 1
ATOM 1669 O O . PRO B 1 76 ? 2.148 -13.125 -2.93 1 91 76 PRO B O 1
ATOM 1672 N N . LEU B 1 77 ? 0.693 -11.609 -2.207 1 95.69 77 LEU B N 1
ATOM 1673 C CA . LEU B 1 77 ? -0.186 -12.516 -1.478 1 95.69 77 LEU B CA 1
ATOM 1674 C C . LEU B 1 77 ? -1.399 -12.891 -2.32 1 95.69 77 LEU B C 1
ATOM 1676 O O . LEU B 1 77 ? -1.963 -12.047 -3.02 1 95.69 77 LEU B O 1
ATOM 1680 N N . TYR B 1 78 ? -1.848 -14.125 -2.166 1 96.56 78 TYR B N 1
ATOM 1681 C CA . TYR B 1 78 ? -2.916 -14.617 -3.031 1 96.56 78 TYR B CA 1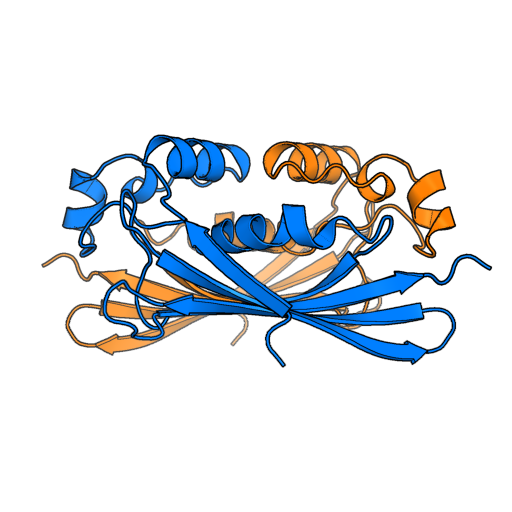
ATOM 1682 C C . TYR B 1 78 ? -4.082 -15.156 -2.207 1 96.56 78 TYR B C 1
ATOM 1684 O O . TYR B 1 78 ? -3.898 -15.578 -1.062 1 96.56 78 TYR B O 1
ATOM 1692 N N . ILE B 1 79 ? -5.211 -15.102 -2.789 1 97.62 79 ILE B N 1
ATOM 1693 C CA . ILE B 1 79 ? -6.41 -15.672 -2.189 1 97.62 79 ILE B CA 1
ATOM 1694 C C . ILE B 1 79 ? -6.227 -17.172 -1.988 1 97.62 79 ILE B C 1
ATOM 1696 O O . ILE B 1 79 ? -5.359 -17.781 -2.611 1 97.62 79 ILE B O 1
ATOM 1700 N N . ASP B 1 80 ? -7.082 -17.594 -1.016 1 97.38 80 ASP B N 1
ATOM 1701 C CA . ASP B 1 80 ? -7.25 -19.016 -0.736 1 97.38 80 ASP B CA 1
ATOM 1702 C C . ASP B 1 80 ? -5.91 -19.672 -0.395 1 97.38 80 ASP B C 1
ATOM 1704 O O . ASP B 1 80 ? -5.652 -20.812 -0.779 1 97.38 80 ASP B O 1
ATOM 1708 N N . THR B 1 81 ? -5.012 -18.953 0.096 1 96.31 81 THR B N 1
ATOM 1709 C CA . THR B 1 81 ? -3.729 -19.406 0.623 1 96.31 81 THR B CA 1
ATOM 1710 C C . THR B 1 81 ? -3.621 -19.094 2.115 1 96.31 81 THR B C 1
ATOM 1712 O O . THR B 1 81 ? -3.992 -18.016 2.562 1 96.31 81 THR B O 1
ATOM 1715 N N . ASN B 1 82 ? -3.146 -20.047 2.801 1 96.88 82 ASN B N 1
ATOM 1716 C CA . ASN B 1 82 ? -2.951 -19.859 4.234 1 96.88 82 ASN B CA 1
ATOM 1717 C C . ASN B 1 82 ? -1.615 -19.188 4.531 1 96.88 82 ASN B C 1
ATOM 1719 O O . ASN B 1 82 ? -0.572 -19.625 4.047 1 96.88 82 ASN B O 1
ATOM 1723 N N . TYR B 1 83 ? -1.691 -18.141 5.363 1 97.62 83 TYR B N 1
ATOM 1724 C CA . TYR B 1 83 ? -0.487 -17.438 5.789 1 97.62 83 TYR B CA 1
ATOM 1725 C C . TYR B 1 83 ? -0.374 -17.422 7.309 1 97.62 83 TYR B C 1
ATOM 1727 O O . TYR B 1 83 ? -1.385 -17.375 8.016 1 97.62 83 TYR B O 1
ATOM 1735 N N . MET B 1 84 ? 0.878 -17.547 7.707 1 97.62 84 MET B N 1
ATOM 1736 C CA . MET B 1 84 ? 1.174 -17.359 9.125 1 97.62 84 MET B CA 1
ATOM 1737 C C . MET B 1 84 ? 1.623 -15.93 9.398 1 97.62 84 MET B C 1
ATOM 1739 O O . MET B 1 84 ? 2.482 -15.398 8.695 1 97.62 84 MET B O 1
ATOM 1743 N N . CYS B 1 85 ? 1.047 -15.328 10.461 1 96.94 85 CYS B N 1
ATOM 1744 C CA . CYS B 1 85 ? 1.32 -13.938 10.797 1 96.94 85 CYS B CA 1
ATOM 1745 C C . CYS B 1 85 ? 1.879 -13.82 12.211 1 96.94 85 CYS B C 1
ATOM 1747 O O . CYS B 1 85 ? 1.424 -14.508 13.125 1 96.94 85 CYS B O 1
ATOM 1749 N N . GLU B 1 86 ? 2.914 -13.047 12.258 1 96.44 86 GLU B N 1
ATOM 1750 C CA . GLU B 1 86 ? 3.434 -12.617 13.555 1 96.44 86 GLU B CA 1
ATOM 1751 C C . GLU B 1 86 ? 3.361 -11.102 13.695 1 96.44 86 GLU B C 1
ATOM 1753 O O . GLU B 1 86 ? 3.654 -10.367 12.75 1 96.44 86 GLU B O 1
ATOM 1758 N N . TYR B 1 87 ? 2.928 -10.703 14.906 1 94.31 87 TYR B N 1
ATOM 1759 C CA . TYR B 1 87 ? 2.857 -9.25 15.047 1 94.31 87 TYR B CA 1
ATOM 1760 C C . TYR B 1 87 ? 3.447 -8.805 16.375 1 94.31 87 TYR B C 1
ATOM 1762 O O . TYR B 1 87 ? 3.512 -9.578 17.328 1 94.31 87 TYR B O 1
ATOM 1770 N N . THR B 1 88 ? 3.994 -7.629 16.328 1 92.62 88 THR B N 1
ATOM 1771 C CA . THR B 1 88 ? 4.496 -6.949 17.516 1 92.62 88 THR B CA 1
ATOM 1772 C C . THR B 1 88 ? 3.826 -5.59 17.672 1 92.62 88 THR B C 1
ATOM 1774 O O . THR B 1 88 ? 3.414 -4.969 16.703 1 92.62 88 THR B O 1
ATOM 1777 N N . PHE B 1 89 ? 3.66 -5.207 18.844 1 89 89 PHE B N 1
ATOM 1778 C CA . PHE B 1 89 ? 3.152 -3.9 19.25 1 89 89 PHE B CA 1
ATOM 1779 C C . PHE B 1 89 ? 3.9 -3.379 20.469 1 89 89 PHE B C 1
ATOM 1781 O O . PHE B 1 89 ? 3.891 -4.016 21.531 1 89 89 PHE B O 1
ATOM 1788 N N . LYS B 1 90 ? 4.527 -2.229 20.297 1 89.5 90 LYS B N 1
ATOM 1789 C CA . LYS B 1 90 ? 5.34 -1.72 21.391 1 89.5 90 LYS B CA 1
ATOM 1790 C C . LYS B 1 90 ? 5.191 -0.207 21.531 1 89.5 90 LYS B C 1
ATOM 1792 O O . LYS B 1 90 ? 5.176 0.514 20.531 1 89.5 90 LYS B O 1
ATOM 1797 N N . GLU B 1 91 ? 5.062 0.165 22.719 1 87.69 91 GLU B N 1
ATOM 1798 C CA . GLU B 1 91 ? 5.219 1.586 23.016 1 87.69 91 GLU B CA 1
ATOM 1799 C C . GLU B 1 91 ? 6.68 2.018 22.906 1 87.69 91 GLU B C 1
ATOM 1801 O O . GLU B 1 91 ? 7.562 1.399 23.5 1 87.69 91 GLU B O 1
ATOM 1806 N N . VAL B 1 92 ? 6.918 2.973 22.094 1 90.5 92 VAL B N 1
ATOM 1807 C CA . VAL B 1 92 ? 8.312 3.303 21.797 1 90.5 92 VAL B CA 1
ATOM 1808 C C . VAL B 1 92 ? 8.727 4.543 22.578 1 90.5 92 VAL B C 1
ATOM 1810 O O . VAL B 1 92 ? 9.844 4.609 23.109 1 90.5 92 VAL B O 1
ATOM 1813 N N . LYS B 1 93 ? 7.844 5.469 22.609 1 89.25 93 LYS B N 1
ATOM 1814 C CA . LYS B 1 93 ? 8.219 6.68 23.344 1 89.25 93 LYS B CA 1
ATOM 1815 C C . LYS B 1 93 ? 6.988 7.516 23.688 1 89.25 93 LYS B C 1
ATOM 1817 O O . LYS B 1 93 ? 5.902 7.285 23.141 1 89.25 93 LYS B O 1
ATOM 1822 N N . ARG B 1 94 ? 7.266 8.453 24.625 1 88.06 94 ARG B N 1
ATOM 1823 C CA . ARG B 1 94 ? 6.316 9.492 25 1 88.06 94 ARG B CA 1
ATOM 1824 C C . ARG B 1 94 ? 6.926 10.875 24.812 1 88.06 94 ARG B C 1
ATOM 1826 O O . ARG B 1 94 ? 8.07 11.117 25.203 1 88.06 94 ARG B O 1
ATOM 1833 N N . ARG B 1 95 ? 6.168 11.672 24.047 1 84.62 95 ARG B N 1
ATOM 1834 C CA . ARG B 1 95 ? 6.66 13.023 23.797 1 84.62 95 ARG B CA 1
ATOM 1835 C C . ARG B 1 95 ? 5.508 14.016 23.688 1 84.62 95 ARG B C 1
ATOM 1837 O O . ARG B 1 95 ? 4.609 13.844 22.859 1 84.62 95 ARG B O 1
ATOM 1844 N N . HIS B 1 96 ? 5.719 15.094 24.406 1 81.12 96 HIS B N 1
ATOM 1845 C CA . HIS B 1 96 ? 4.797 16.219 24.359 1 81.12 96 HIS B CA 1
ATOM 1846 C C . HIS B 1 96 ? 3.348 15.758 24.453 1 81.12 96 HIS B C 1
ATOM 1848 O O . HIS B 1 96 ? 2.49 16.203 23.688 1 81.12 96 HIS B O 1
ATOM 1854 N N . GLY B 1 97 ? 3.031 14.836 25.234 1 82.81 97 GLY B N 1
ATOM 1855 C CA . GLY B 1 97 ? 1.675 14.406 25.531 1 82.81 97 GLY B CA 1
ATOM 1856 C C . GLY B 1 97 ? 1.146 13.375 24.547 1 82.81 97 GLY B C 1
ATOM 1857 O O . GLY B 1 97 ? -0.048 13.07 24.547 1 82.81 97 GLY B O 1
ATOM 1858 N N . TYR B 1 98 ? 2.152 12.906 23.828 1 83.56 98 TYR B N 1
ATOM 1859 C CA . TYR B 1 98 ? 1.763 11.859 22.891 1 83.56 98 TYR B CA 1
ATOM 1860 C C . TYR B 1 98 ? 2.523 10.57 23.172 1 83.56 98 TYR B C 1
ATOM 1862 O O . TYR B 1 98 ? 3.658 10.602 23.656 1 83.56 98 TYR B O 1
ATOM 1870 N N . ILE B 1 99 ? 1.801 9.539 23.016 1 85.62 99 ILE B N 1
ATOM 1871 C CA . ILE B 1 99 ? 2.422 8.219 23.094 1 85.62 99 ILE B CA 1
ATOM 1872 C C . ILE B 1 99 ? 2.6 7.66 21.672 1 85.62 99 ILE B C 1
ATOM 1874 O O . ILE B 1 99 ? 1.67 7.691 20.875 1 85.62 99 ILE B O 1
ATOM 1878 N N . PHE B 1 100 ? 3.857 7.223 21.422 1 87.56 100 PHE B N 1
ATOM 1879 C CA . PHE B 1 100 ? 4.188 6.652 20.125 1 87.56 100 PHE B CA 1
ATOM 1880 C C . PHE B 1 100 ? 4.328 5.141 20.219 1 87.56 100 PHE B C 1
ATOM 1882 O O . PHE B 1 100 ? 5.004 4.625 21.109 1 87.56 100 PHE B O 1
ATOM 1889 N N . TYR B 1 101 ? 3.648 4.555 19.312 1 88.81 101 TYR B N 1
ATOM 1890 C CA . TYR B 1 101 ? 3.691 3.098 19.234 1 88.81 101 TYR B CA 1
ATOM 1891 C C . TYR B 1 101 ? 4.25 2.643 17.891 1 88.81 101 TYR B C 1
ATOM 1893 O O . TYR B 1 101 ? 4.152 3.359 16.891 1 88.81 101 TYR B O 1
ATOM 1901 N N . GLU B 1 102 ? 4.898 1.46 17.922 1 91.88 102 GLU B N 1
ATOM 1902 C CA . GLU B 1 102 ? 5.316 0.775 16.703 1 91.88 102 GLU B CA 1
ATOM 1903 C C . GLU B 1 102 ? 4.66 -0.598 16.594 1 91.88 102 GLU B C 1
ATOM 1905 O O . GLU B 1 102 ? 4.578 -1.337 17.578 1 91.88 102 GLU B O 1
ATOM 1910 N N . GLN B 1 103 ? 4.156 -0.756 15.5 1 92 103 GLN B N 1
ATOM 1911 C CA . GLN B 1 103 ? 3.559 -2.053 15.203 1 92 103 GLN B CA 1
ATOM 1912 C C . GLN B 1 103 ? 4.145 -2.652 13.93 1 92 103 GLN B C 1
ATOM 1914 O O . GLN B 1 103 ? 4.398 -1.935 12.961 1 92 103 GLN B O 1
ATOM 1919 N N . LYS B 1 104 ? 4.359 -3.949 13.984 1 93.69 104 LYS B N 1
ATOM 1920 C CA . LYS B 1 104 ? 4.887 -4.664 12.828 1 93.69 104 LYS B CA 1
ATOM 1921 C C . LYS B 1 104 ? 4.164 -5.992 12.625 1 93.69 104 LYS B C 1
ATOM 1923 O O . LYS B 1 104 ? 3.904 -6.715 13.586 1 93.69 104 LYS B O 1
ATOM 1928 N N . LEU B 1 105 ? 3.736 -6.262 11.453 1 95.38 105 LEU B N 1
ATOM 1929 C CA . LEU B 1 105 ? 3.18 -7.535 11 1 95.38 105 LEU B CA 1
ATOM 1930 C C . LEU B 1 105 ? 4.109 -8.211 9.992 1 95.38 105 LEU B C 1
ATOM 1932 O O . LEU B 1 105 ? 4.469 -7.609 8.977 1 95.38 105 LEU B O 1
ATOM 1936 N N . THR B 1 106 ? 4.594 -9.359 10.328 1 97.44 106 THR B N 1
ATOM 1937 C CA . THR B 1 106 ? 5.367 -10.18 9.398 1 97.44 106 THR B CA 1
ATOM 1938 C C . THR B 1 106 ? 4.551 -11.383 8.93 1 97.44 106 THR B C 1
ATOM 1940 O O . THR B 1 106 ? 3.971 -12.102 9.742 1 97.44 106 THR B O 1
ATOM 1943 N N . ILE B 1 107 ? 4.496 -11.555 7.613 1 97.88 107 ILE B N 1
ATOM 1944 C CA . ILE B 1 107 ? 3.672 -12.594 7.012 1 97.88 107 ILE B CA 1
ATOM 1945 C C . ILE B 1 107 ? 4.566 -13.641 6.348 1 97.88 107 ILE B C 1
ATOM 1947 O O . ILE B 1 107 ? 5.469 -13.297 5.578 1 97.88 107 ILE B O 1
ATOM 1951 N N . PHE B 1 108 ? 4.242 -14.914 6.645 1 98.25 108 PHE B N 1
ATOM 1952 C CA . PHE B 1 108 ? 5.027 -16.031 6.137 1 98.25 108 PHE B CA 1
ATOM 1953 C C . PHE B 1 108 ? 4.164 -16.969 5.297 1 98.25 108 PHE B C 1
ATOM 1955 O O . PHE B 1 108 ? 2.984 -17.172 5.602 1 98.25 108 PHE B O 1
ATOM 1962 N N . SER B 1 109 ? 4.801 -17.5 4.336 1 96.56 109 SER B N 1
ATOM 1963 C CA . SER B 1 109 ? 4.156 -18.578 3.59 1 96.56 109 SER B CA 1
ATOM 1964 C C . SER B 1 109 ? 4.066 -19.859 4.426 1 96.56 109 SER B C 1
ATOM 1966 O O . SER B 1 109 ? 4.633 -19.922 5.52 1 96.56 109 SER B O 1
ATOM 1968 N N . GLU B 1 110 ? 3.295 -20.781 3.904 1 91.81 110 GLU B N 1
ATOM 1969 C CA . GLU B 1 110 ? 3.184 -22.078 4.566 1 91.81 110 GLU B CA 1
ATOM 1970 C C . GLU B 1 110 ? 4.551 -22.734 4.711 1 91.81 110 GLU B C 1
ATOM 1972 O O . GLU B 1 110 ? 4.766 -23.531 5.633 1 91.81 110 GLU B O 1
ATOM 1977 N N . LYS B 1 111 ? 5.414 -22.422 3.832 1 93.19 111 LYS B N 1
ATOM 1978 C CA . LYS B 1 111 ? 6.738 -23.031 3.873 1 93.19 111 LYS B CA 1
ATOM 1979 C C . LYS B 1 111 ? 7.668 -22.266 4.812 1 93.19 111 LYS B C 1
ATOM 1981 O O . LYS B 1 111 ? 8.836 -22.609 4.961 1 93.19 111 LYS B O 1
ATOM 1986 N N . GLY B 1 112 ? 7.18 -21.219 5.414 1 92.12 112 GLY B N 1
ATOM 1987 C CA . GLY B 1 112 ? 7.938 -20.5 6.43 1 92.12 112 GLY B CA 1
ATOM 1988 C C . GLY B 1 112 ? 8.734 -19.344 5.871 1 92.12 112 GLY B C 1
ATOM 1989 O O . GLY B 1 112 ? 9.461 -18.656 6.609 1 92.12 112 GLY B O 1
ATOM 1990 N N . ASN B 1 113 ? 8.609 -19 4.59 1 96.88 113 ASN B N 1
ATOM 1991 C CA . ASN B 1 113 ? 9.289 -17.859 3.998 1 96.88 113 ASN B CA 1
ATOM 1992 C C . ASN B 1 113 ? 8.539 -16.562 4.281 1 96.88 113 ASN B C 1
ATOM 1994 O O . ASN B 1 113 ? 7.312 -16.516 4.184 1 96.88 113 ASN B O 1
ATOM 1998 N N . GLN B 1 114 ? 9.391 -15.609 4.645 1 97.38 114 GLN B N 1
ATOM 1999 C CA . GLN B 1 114 ? 8.773 -14.297 4.828 1 97.38 114 GLN B CA 1
ATOM 2000 C C . GLN B 1 114 ? 8.359 -13.695 3.486 1 97.38 114 GLN B C 1
ATOM 2002 O O . GLN B 1 114 ? 9.188 -13.539 2.588 1 97.38 114 GLN B O 1
ATOM 2007 N N . VAL B 1 115 ? 7.078 -13.312 3.363 1 96.75 115 VAL B N 1
ATOM 2008 C CA . VAL B 1 115 ? 6.59 -12.898 2.053 1 96.75 115 VAL B CA 1
ATOM 2009 C C . VAL B 1 115 ? 6.188 -11.43 2.09 1 96.75 115 VAL B C 1
ATOM 2011 O O . VAL B 1 115 ? 6.133 -10.766 1.05 1 96.75 115 VAL B O 1
ATOM 2014 N N . ALA B 1 116 ? 5.988 -10.938 3.287 1 97 116 ALA B N 1
ATOM 2015 C CA . ALA B 1 116 ? 5.609 -9.523 3.357 1 97 116 ALA B CA 1
ATOM 2016 C C . ALA B 1 116 ? 5.75 -8.992 4.781 1 97 116 ALA B C 1
ATOM 2018 O O . ALA B 1 116 ? 5.734 -9.766 5.742 1 97 116 ALA B O 1
ATOM 2019 N N . THR B 1 117 ? 5.938 -7.73 4.895 1 96.81 117 THR B N 1
ATOM 2020 C CA . THR B 1 117 ? 5.953 -7.035 6.176 1 96.81 117 THR B CA 1
ATOM 2021 C C . THR B 1 117 ? 5.137 -5.75 6.102 1 96.81 117 THR B C 1
ATOM 2023 O O .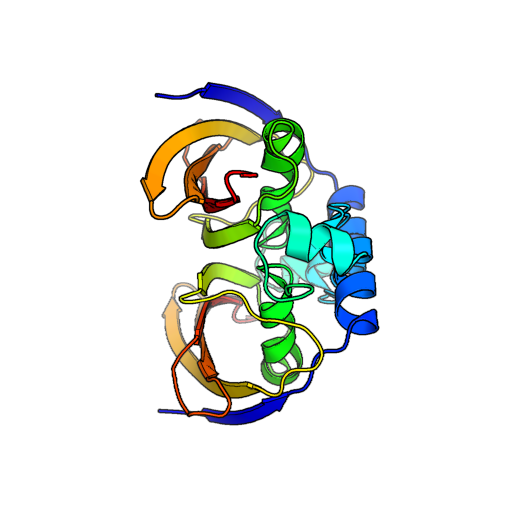 THR B 1 117 ? 5.199 -5.02 5.113 1 96.81 117 THR B O 1
ATOM 2026 N N . CYS B 1 118 ? 4.375 -5.484 7.094 1 94.56 118 CYS B N 1
ATOM 2027 C CA . CYS B 1 118 ? 3.666 -4.23 7.328 1 94.56 118 CYS B CA 1
ATOM 2028 C C . CYS B 1 118 ? 4.148 -3.564 8.609 1 94.56 118 CYS B C 1
ATOM 2030 O O . CYS B 1 118 ? 4.184 -4.199 9.664 1 94.56 118 CYS B O 1
ATOM 2032 N N . SER B 1 119 ? 4.551 -2.334 8.516 1 94.12 119 SER B N 1
ATOM 2033 C CA . SER B 1 119 ? 5.023 -1.605 9.688 1 94.12 119 SER B CA 1
ATOM 2034 C C . SER B 1 119 ? 4.328 -0.255 9.82 1 94.12 119 SER B C 1
ATOM 2036 O O . SER B 1 119 ? 4.047 0.403 8.812 1 94.12 119 SER B O 1
ATOM 2038 N N . SER B 1 120 ? 4.121 0.126 11.055 1 91.75 120 SER B N 1
ATOM 2039 C CA . SER B 1 120 ? 3.455 1.401 11.289 1 91.75 120 SER B CA 1
ATOM 2040 C C . SER B 1 120 ? 3.914 2.027 12.602 1 91.75 120 SER B C 1
ATOM 2042 O O . SER B 1 120 ? 4.285 1.318 13.539 1 91.75 120 SER B O 1
ATOM 2044 N N . THR B 1 121 ? 4.059 3.291 12.625 1 91.25 121 THR B N 1
ATOM 2045 C CA . THR B 1 121 ? 4.141 4.07 13.859 1 91.25 121 THR B CA 1
ATOM 2046 C C . THR B 1 121 ? 2.822 4.789 14.133 1 91.25 121 THR B C 1
ATOM 2048 O O . THR B 1 121 ? 2.229 5.375 13.219 1 91.25 121 THR B O 1
ATOM 2051 N N . LEU B 1 122 ? 2.344 4.602 15.328 1 87.25 122 LEU B N 1
ATOM 2052 C CA . LEU B 1 122 ? 1.072 5.184 15.742 1 87.25 122 LEU B CA 1
ATOM 2053 C C . LEU B 1 122 ? 1.283 6.223 16.844 1 87.25 122 LEU B C 1
ATOM 2055 O O . LEU B 1 122 ? 2.232 6.121 17.625 1 87.25 122 LEU B O 1
ATOM 2059 N N . ILE B 1 123 ? 0.389 7.137 16.828 1 83.62 123 ILE B N 1
ATOM 2060 C CA . ILE B 1 123 ? 0.447 8.18 17.844 1 83.62 123 ILE B CA 1
ATOM 2061 C C . ILE B 1 123 ? -0.901 8.281 18.562 1 83.62 123 ILE B C 1
ATOM 2063 O O . ILE B 1 123 ? -1.953 8.203 17.922 1 83.62 123 ILE B O 1
ATOM 2067 N N . LYS B 1 124 ? -0.833 8.375 19.828 1 81.94 124 LYS B N 1
ATOM 2068 C CA . LYS B 1 124 ? -2.006 8.562 20.688 1 81.94 124 LYS B CA 1
ATOM 2069 C C . LYS B 1 124 ? -1.831 9.766 21.609 1 81.94 124 LYS B C 1
ATOM 2071 O O . LYS B 1 124 ? -0.807 9.898 22.281 1 81.94 124 LYS B O 1
ATOM 2076 N N . GLY B 1 125 ? -2.795 10.594 21.547 1 77.38 125 GLY B N 1
ATOM 2077 C CA . GLY B 1 125 ? -2.771 11.68 22.516 1 77.38 125 GLY B CA 1
ATOM 2078 C C . GLY B 1 125 ? -3.039 11.219 23.922 1 77.38 125 GLY B C 1
ATOM 2079 O O . GLY B 1 125 ? -3.84 10.305 24.156 1 77.38 125 GLY B O 1
ATOM 2080 N N . GLU B 1 126 ? -2.176 11.578 24.75 1 74.06 126 GLU B N 1
ATOM 2081 C CA . GLU B 1 126 ? -2.418 11.305 26.156 1 74.06 126 GLU B CA 1
ATOM 2082 C C . GLU B 1 126 ? -3.484 12.234 26.734 1 74.06 126 GLU B C 1
ATOM 2084 O O . GLU B 1 126 ? -3.48 13.438 26.453 1 74.06 126 GLU B O 1
ATOM 2089 N N . ARG B 1 127 ? -4.742 11.656 26.656 1 60.19 127 ARG B N 1
ATOM 2090 C CA . ARG B 1 127 ? -5.797 12.461 27.266 1 60.19 127 ARG B CA 1
ATOM 2091 C C . ARG B 1 127 ? -5.328 13.07 28.578 1 60.19 127 ARG B C 1
ATOM 2093 O O . ARG B 1 127 ? -4.707 12.391 29.406 1 60.19 127 ARG B O 1
ATOM 2100 N N . GLU B 1 128 ? -5.031 14.469 28.594 1 47.09 128 GLU B N 1
ATOM 2101 C CA . GLU B 1 128 ? -4.953 15.055 29.922 1 47.09 128 GLU B CA 1
ATOM 2102 C C . GLU B 1 128 ? -6.246 14.82 30.703 1 47.09 128 GLU B C 1
ATOM 2104 O O . GLU B 1 128 ? -7.32 14.695 30.109 1 47.09 128 GLU B O 1
#

Solvent-accessible surface area (backbone atoms only — not comparable to full-atom values): 13508 Å² total; per-residue (Å²): 124,77,70,46,70,50,72,47,69,44,42,62,66,57,40,37,52,47,30,56,36,71,68,50,78,58,54,33,52,76,29,51,68,48,11,40,64,34,69,33,95,39,30,46,52,62,68,71,54,66,61,62,73,49,48,81,71,49,63,81,49,84,57,56,44,62,42,26,42,35,33,43,46,78,45,89,50,46,46,76,36,64,31,40,34,39,32,28,74,41,81,71,47,74,57,95,54,26,37,31,31,40,36,38,38,40,34,20,41,81,84,62,48,75,29,33,39,39,40,33,35,32,40,26,42,51,69,126,123,79,72,45,72,48,74,48,71,44,42,62,66,57,42,39,54,48,29,56,36,71,68,50,78,57,53,31,51,78,30,53,66,47,11,42,62,33,67,34,96,36,33,46,53,62,70,70,55,64,60,62,73,47,46,81,72,48,62,82,49,83,58,57,45,62,43,28,41,37,33,44,44,77,44,88,50,47,46,75,38,61,31,40,36,37,31,29,74,42,80,73,48,74,55,96,57,27,39,31,31,38,36,38,38,40,32,21,41,81,87,65,46,76,30,34,40,38,38,33,34,32,41,27,42,51,70,126

Organism: NCBI:txid1402861